Protein AF-A0A3D2VYI8-F1 (afdb_monomer)

Nearest PDB structures (foldseek):
  6g90-assembly1_O  TM=2.369E-01  e=3.158E+00  Saccharomyces cerevisiae

pLDDT: mean 91.65, std 10.04, range [43.12, 98.56]

Foldseek 3Di:
DDQPPQDAQDPVQLVLQLVLLCLLLCCLPPPVPPRVVSNQVSQVVLCVSQVDNVSDSVVSPCCVVPHHSNLVSRQSSSHQAAADDDDLVNQLVLLVCLVPPDGNSNVNSQRNLCNNQPQLPLVCLRPPNLDDDHSSRSSVSSVVRSVLCVVPNNVSSLVVLLVSLVVLVPDPPRDPSSVVSSCVSVVVVVVPD

Mean predicted aligned error: 5.22 Å

Sequence (193 aa):
MTVPKLPKAKKELVAQLTELATTAVNAFWMNPDSLERDAKLAVAEIQRLTGVADYDEFYFHALMGWGSPEEFAARAALGIPAAADLDRSDIAALVEKIATSPGPEADYCQELLERSFPYADVSDAIHWPDRERTSEETADEILLRKALFESGGADAVRLHLVSLANGVMADTNAPLWAQTWAETVVGKNRDGH

Secondary structure (DSSP, 8-state):
-----PPPPPHHHHHHHHHHHHHHHHHHHH-HHHHHHHHHHHHHHHHHHH--TT-SHHHHHHHTTT--HHHHHHHHTT-PPPP----HHHHHHHHHHHHHSTTHHHHHHHHHHHHHSTTS-HHHHHHS-SS---HHHHHHHHHHHHHHHHHHHHHHHHHHHHHHHHHHHH-TT--HHHHHHHHHHHHHHHTT-

Structure (mmCIF, N/CA/C/O backbone):
data_AF-A0A3D2VYI8-F1
#
_entry.id   AF-A0A3D2VYI8-F1
#
loop_
_atom_site.group_PDB
_atom_site.id
_atom_site.type_symbol
_atom_site.label_atom_id
_atom_site.label_alt_id
_atom_site.label_comp_id
_atom_site.label_asym_id
_atom_site.label_entity_id
_atom_site.label_seq_id
_atom_site.pdbx_PDB_ins_code
_atom_site.Cartn_x
_atom_site.Cartn_y
_atom_site.Cartn_z
_atom_site.occupancy
_atom_site.B_iso_or_equiv
_atom_site.auth_seq_id
_atom_site.auth_comp_id
_atom_site.auth_asym_id
_atom_site.auth_atom_id
_atom_site.pdbx_PDB_model_num
ATOM 1 N N . MET A 1 1 ? -11.498 16.464 -14.871 1.00 45.31 1 MET A N 1
ATOM 2 C CA . MET A 1 1 ? -10.734 15.373 -14.240 1.00 45.31 1 MET A CA 1
ATOM 3 C C . MET A 1 1 ? -11.048 15.402 -12.762 1.00 45.31 1 MET A C 1
ATOM 5 O O . MET A 1 1 ? -10.967 16.473 -12.171 1.00 45.31 1 MET A O 1
ATOM 9 N N . THR A 1 2 ? -11.486 14.285 -12.197 1.00 47.69 2 THR A N 1
ATOM 10 C CA . THR A 1 2 ? -11.893 14.196 -10.791 1.00 47.69 2 THR A CA 1
ATOM 11 C C . THR A 1 2 ? -11.121 13.049 -10.182 1.00 47.69 2 THR A C 1
ATOM 13 O O . THR A 1 2 ? -11.541 11.911 -10.322 1.00 47.69 2 THR A O 1
ATOM 16 N N . VAL A 1 3 ? -10.002 13.373 -9.528 1.00 58.66 3 VAL A N 1
ATOM 17 C CA . VAL A 1 3 ? -9.298 12.440 -8.640 1.00 58.66 3 VAL A CA 1
ATOM 18 C C . VAL A 1 3 ? -10.341 11.806 -7.716 1.00 58.66 3 VAL A C 1
ATOM 20 O O . VAL A 1 3 ? -11.192 12.558 -7.206 1.00 58.66 3 VAL A O 1
ATOM 23 N N . PRO A 1 4 ? -10.313 10.478 -7.491 1.00 66.06 4 PRO A N 1
ATOM 24 C CA . PRO A 1 4 ? -11.230 9.829 -6.573 1.00 66.06 4 PRO A CA 1
ATOM 25 C C . PRO A 1 4 ? -11.230 10.602 -5.260 1.00 66.06 4 PRO A C 1
ATOM 27 O O . PRO A 1 4 ? -10.184 10.843 -4.653 1.00 66.06 4 PRO A O 1
ATOM 30 N N . LYS A 1 5 ? -12.403 11.091 -4.855 1.00 78.38 5 LYS A N 1
ATOM 31 C CA . LYS A 1 5 ? -12.504 11.896 -3.642 1.00 78.38 5 LYS A CA 1
ATOM 32 C C . LYS A 1 5 ? -12.184 10.986 -2.463 1.00 78.38 5 LYS A C 1
ATOM 34 O O . LYS A 1 5 ? -13.029 10.179 -2.079 1.00 78.38 5 LYS A O 1
ATOM 39 N N . LEU A 1 6 ? -10.985 11.140 -1.904 1.00 81.50 6 LEU A N 1
ATOM 40 C CA . LEU A 1 6 ? -10.553 10.352 -0.758 1.00 81.50 6 LEU A CA 1
ATOM 41 C C . LEU A 1 6 ? -11.552 10.498 0.396 1.00 81.50 6 LEU A C 1
ATOM 43 O O . LEU A 1 6 ? -12.104 11.594 0.610 1.00 81.50 6 LEU A O 1
ATOM 47 N N . PRO A 1 7 ? -11.809 9.409 1.139 1.00 86.19 7 PRO A N 1
ATOM 48 C CA . PRO A 1 7 ? -12.615 9.500 2.338 1.00 86.19 7 PRO A CA 1
ATOM 49 C C . PRO A 1 7 ? -11.952 10.464 3.320 1.00 86.19 7 PRO A C 1
ATOM 51 O O . PRO A 1 7 ? -10.733 10.578 3.400 1.00 86.19 7 PRO A O 1
ATOM 54 N N . LYS A 1 8 ? -12.778 11.178 4.082 1.00 86.81 8 LYS A N 1
ATOM 55 C CA . LYS A 1 8 ? -12.302 11.973 5.212 1.00 86.81 8 LYS A CA 1
ATOM 56 C C . LYS A 1 8 ? -12.608 11.210 6.484 1.00 86.81 8 LYS A C 1
ATOM 58 O O . LYS A 1 8 ? -13.777 10.923 6.751 1.00 86.81 8 LYS A O 1
ATOM 63 N N . ALA A 1 9 ? -11.573 10.932 7.267 1.00 87.25 9 ALA A N 1
ATOM 64 C CA . ALA A 1 9 ? -11.735 10.359 8.590 1.00 87.25 9 ALA A CA 1
ATOM 65 C C . ALA A 1 9 ? -12.605 11.287 9.456 1.00 87.25 9 ALA A C 1
ATOM 67 O O . ALA A 1 9 ? -12.368 12.498 9.543 1.00 87.25 9 ALA A O 1
ATOM 68 N N . LYS A 1 10 ? -13.640 10.727 10.089 1.00 91.75 10 LYS A N 1
ATOM 69 C CA . LYS A 1 10 ? -14.456 11.467 11.060 1.00 91.75 10 LYS A CA 1
ATOM 70 C C . LYS A 1 10 ? -13.626 11.668 12.322 1.00 91.75 10 LYS A C 1
ATOM 72 O O . LYS A 1 10 ? -13.129 10.692 12.876 1.00 91.75 10 LYS A O 1
ATOM 77 N N . LYS A 1 11 ? -13.489 12.912 12.785 1.00 93.19 11 LYS A N 1
ATOM 78 C CA . LYS A 1 11 ? -12.641 13.252 13.942 1.00 93.19 11 LYS A CA 1
ATOM 79 C C . LYS A 1 11 ? -13.033 12.474 15.194 1.00 93.19 11 LYS A C 1
ATOM 81 O O . LYS A 1 11 ? -12.163 12.039 15.936 1.00 93.19 11 LYS A O 1
ATOM 86 N N . GLU A 1 12 ? -14.331 12.273 15.393 1.00 95.69 12 GLU A N 1
ATOM 87 C CA . GLU A 1 12 ? -14.872 11.525 16.524 1.00 95.69 12 GLU A CA 1
ATOM 88 C C . GLU A 1 12 ? -14.453 10.050 16.470 1.00 95.69 12 GLU A C 1
ATOM 90 O O . GLU A 1 12 ? -14.070 9.487 17.490 1.00 95.69 12 GLU A O 1
ATOM 95 N N . LEU A 1 13 ? -14.461 9.445 15.275 1.00 96.56 13 LEU A N 1
ATOM 96 C CA . LEU A 1 13 ? -14.026 8.061 15.085 1.00 96.56 13 LEU A CA 1
ATOM 97 C C . LEU A 1 13 ? -12.517 7.916 15.300 1.00 96.56 13 LEU A C 1
ATOM 99 O O . LEU A 1 13 ? -12.095 6.964 15.943 1.00 96.56 13 LEU A O 1
ATOM 103 N N . VAL A 1 14 ? -11.714 8.866 14.805 1.00 97.25 14 VAL A N 1
ATOM 104 C CA . VAL A 1 14 ? -10.262 8.873 15.052 1.00 97.25 14 VAL A CA 1
ATOM 105 C C . VAL A 1 14 ? -9.985 8.932 16.550 1.00 97.25 14 VAL A C 1
ATOM 107 O O . VAL A 1 14 ? -9.273 8.081 17.059 1.00 97.25 14 VAL A O 1
ATOM 110 N N . ALA A 1 15 ? -10.602 9.873 17.271 1.00 97.62 15 ALA A N 1
ATOM 111 C CA . ALA A 1 15 ? -10.404 10.003 18.713 1.00 97.62 15 ALA A CA 1
ATOM 112 C C . ALA A 1 15 ? -10.787 8.719 19.471 1.00 97.62 15 ALA A C 1
ATOM 114 O O . ALA A 1 15 ? -10.030 8.261 20.324 1.00 97.62 15 ALA A O 1
ATOM 115 N N . GLN A 1 16 ? -11.923 8.107 19.116 1.00 98.19 16 GLN A N 1
ATOM 116 C CA . GLN A 1 16 ? -12.365 6.848 19.716 1.00 98.19 16 GLN A CA 1
ATOM 117 C C . GLN A 1 16 ? -11.382 5.701 19.439 1.00 98.19 16 GLN A C 1
ATOM 119 O O . GLN A 1 16 ? -11.027 4.957 20.350 1.00 98.19 16 GLN A O 1
ATOM 124 N N . LEU A 1 17 ? -10.921 5.554 18.194 1.00 98.19 17 LEU A N 1
ATOM 125 C CA . LEU A 1 17 ? -9.957 4.518 17.823 1.00 98.19 17 LEU A CA 1
ATOM 126 C C . LEU A 1 17 ? -8.591 4.740 18.483 1.00 98.19 17 LEU A C 1
ATOM 128 O O . LEU A 1 17 ? -7.956 3.764 18.870 1.00 98.19 17 LEU A O 1
ATOM 132 N N . THR A 1 18 ? -8.155 5.991 18.662 1.00 98.31 18 THR A N 1
ATOM 133 C CA . THR A 1 18 ? -6.906 6.322 19.367 1.00 98.31 18 THR A CA 1
ATOM 134 C C . THR A 1 18 ? -6.961 5.875 20.821 1.00 98.31 18 THR A C 1
ATOM 136 O O . THR A 1 18 ? -6.014 5.251 21.298 1.00 98.31 18 THR A O 1
ATOM 139 N N . GLU A 1 19 ? -8.062 6.156 21.524 1.00 97.88 19 GLU A N 1
ATOM 140 C CA . GLU A 1 19 ? -8.239 5.735 22.916 1.00 97.88 19 GLU A CA 1
ATOM 141 C C . GLU A 1 19 ? -8.198 4.207 23.029 1.00 97.88 19 GLU A C 1
ATOM 143 O O . GLU A 1 19 ? -7.401 3.668 23.795 1.00 97.88 19 GLU A O 1
ATOM 148 N N . LEU A 1 20 ? -8.972 3.505 22.194 1.00 97.88 20 LEU A N 1
ATOM 149 C CA . LEU A 1 20 ? -9.013 2.041 22.194 1.00 97.88 20 LEU A CA 1
ATOM 150 C C . LEU A 1 20 ? -7.644 1.422 21.870 1.00 97.88 20 LEU A C 1
ATOM 152 O O . LEU A 1 20 ? -7.210 0.494 22.553 1.00 97.88 20 LEU A O 1
ATOM 156 N N . ALA A 1 21 ? -6.942 1.942 20.860 1.00 96.81 21 ALA A N 1
ATOM 157 C CA . ALA A 1 21 ? -5.620 1.449 20.480 1.00 96.81 21 ALA A CA 1
ATOM 158 C C . ALA A 1 21 ? -4.580 1.716 21.575 1.00 96.81 21 ALA A C 1
ATOM 160 O O . ALA A 1 21 ? -3.755 0.852 21.861 1.00 96.81 21 ALA A O 1
ATOM 161 N N . THR A 1 22 ? -4.660 2.867 22.246 1.00 95.44 22 THR A N 1
ATOM 162 C CA . THR A 1 22 ? -3.809 3.190 23.399 1.00 95.44 22 THR A CA 1
ATOM 163 C C . THR A 1 22 ? -4.057 2.223 24.554 1.00 95.44 22 THR A C 1
ATOM 165 O O . THR A 1 22 ? -3.104 1.725 25.153 1.00 95.44 22 THR A O 1
ATOM 168 N N . THR A 1 23 ? -5.323 1.912 24.854 1.00 94.12 23 THR A N 1
ATOM 169 C CA . THR A 1 23 ? -5.687 0.908 25.863 1.00 94.12 23 THR A CA 1
ATOM 170 C C . THR A 1 23 ? -5.116 -0.463 25.514 1.00 94.12 23 THR A C 1
ATOM 172 O O . THR A 1 23 ? -4.482 -1.079 26.369 1.00 94.12 23 THR A O 1
ATOM 175 N N . ALA A 1 24 ? -5.293 -0.921 24.270 1.00 93.56 24 ALA A N 1
ATOM 176 C CA . ALA A 1 24 ? -4.783 -2.211 23.814 1.00 93.56 24 ALA A CA 1
ATOM 177 C C . ALA A 1 24 ? -3.252 -2.286 23.934 1.00 93.56 24 ALA A C 1
ATOM 179 O O . ALA A 1 24 ? -2.727 -3.171 24.608 1.00 93.56 24 ALA A O 1
ATOM 180 N N . VAL A 1 25 ? -2.535 -1.315 23.363 1.00 92.31 25 VAL A N 1
ATOM 181 C CA . VAL A 1 25 ? -1.067 -1.260 23.395 1.00 92.31 25 VAL A CA 1
ATOM 182 C C . VAL A 1 25 ? -0.531 -1.207 24.825 1.00 92.31 25 VAL A C 1
ATOM 184 O O . VAL A 1 25 ? 0.336 -2.003 25.181 1.00 92.31 25 VAL A O 1
ATOM 187 N N . ASN A 1 26 ? -1.044 -0.309 25.671 1.00 89.88 26 ASN A N 1
ATOM 188 C CA . ASN A 1 26 ? -0.548 -0.171 27.043 1.00 89.88 26 ASN A CA 1
ATOM 189 C C . ASN A 1 26 ? -0.761 -1.449 27.857 1.00 89.88 26 ASN A C 1
ATOM 191 O O . ASN A 1 26 ? 0.111 -1.833 28.635 1.00 89.88 26 ASN A O 1
ATOM 195 N N . ALA A 1 27 ? -1.899 -2.120 27.674 1.00 87.94 27 ALA A N 1
ATOM 196 C CA . ALA A 1 27 ? -2.187 -3.372 28.357 1.00 87.94 27 ALA A CA 1
ATOM 197 C C . ALA A 1 27 ? -1.224 -4.494 27.939 1.00 87.94 27 ALA A C 1
ATOM 199 O O . ALA A 1 27 ? -0.703 -5.203 28.799 1.00 87.94 27 ALA A O 1
ATOM 200 N N . PHE A 1 28 ? -0.938 -4.608 26.641 1.00 84.06 28 PHE A N 1
ATOM 201 C CA . PHE A 1 28 ? -0.024 -5.618 26.110 1.00 84.06 28 PHE A CA 1
ATOM 202 C C . PHE A 1 28 ? 1.444 -5.367 26.484 1.00 84.06 28 PHE A C 1
ATOM 204 O O . PHE A 1 28 ? 2.185 -6.324 26.705 1.00 84.06 28 PHE A O 1
ATOM 211 N N . TRP A 1 29 ? 1.856 -4.103 26.623 1.00 80.38 29 TRP A N 1
ATOM 212 C CA . TRP A 1 29 ? 3.253 -3.743 26.887 1.00 80.38 29 TRP A CA 1
ATOM 213 C C . TRP A 1 29 ? 3.604 -3.516 28.364 1.00 80.38 29 TRP A C 1
ATOM 215 O O . TRP A 1 29 ? 4.750 -3.753 28.745 1.00 80.38 29 TRP A O 1
ATOM 225 N N . MET A 1 30 ? 2.680 -3.034 29.206 1.00 74.19 30 MET A N 1
ATOM 226 C CA . MET A 1 30 ? 3.029 -2.573 30.561 1.00 74.19 30 MET A CA 1
ATOM 227 C C . MET A 1 30 ? 2.713 -3.564 31.687 1.00 74.19 30 MET A C 1
ATOM 229 O O . MET A 1 30 ? 3.436 -3.546 32.683 1.00 74.19 30 MET A O 1
ATOM 233 N N . ASN A 1 31 ? 1.680 -4.411 31.572 1.00 68.62 31 ASN A N 1
ATOM 234 C CA . ASN A 1 31 ? 1.396 -5.487 32.538 1.00 68.62 31 ASN A CA 1
ATOM 235 C C . ASN A 1 31 ? 0.261 -6.416 32.034 1.00 68.62 31 ASN A C 1
ATOM 237 O O . ASN A 1 31 ? -0.912 -6.072 32.231 1.00 68.62 31 ASN A O 1
ATOM 241 N N . PRO A 1 32 ? 0.567 -7.581 31.428 1.00 61.94 32 PRO A N 1
ATOM 242 C CA . PRO A 1 32 ? -0.446 -8.434 30.805 1.00 61.94 32 PRO A CA 1
ATOM 243 C C . PRO A 1 32 ? -1.533 -8.873 31.797 1.00 61.94 32 PRO A C 1
ATOM 245 O O . PRO A 1 32 ? -2.720 -8.724 31.525 1.00 61.94 32 PRO A O 1
ATOM 248 N N . ASP A 1 33 ? -1.144 -9.309 32.998 1.00 68.69 33 ASP A N 1
ATOM 249 C CA . ASP A 1 33 ? -2.044 -10.024 33.913 1.00 68.69 33 ASP A CA 1
ATOM 250 C C . ASP A 1 33 ? -3.153 -9.149 34.525 1.00 68.69 33 ASP A C 1
ATOM 252 O O . ASP A 1 33 ? -4.199 -9.662 34.929 1.00 68.69 33 ASP A O 1
ATOM 256 N N . SER A 1 34 ? -2.962 -7.825 34.611 1.00 63.25 34 SER A N 1
ATOM 257 C CA . SER A 1 34 ? -3.958 -6.916 35.205 1.00 63.25 34 SER A CA 1
ATOM 258 C C . SER A 1 34 ? -4.838 -6.188 34.190 1.00 63.25 34 SER A C 1
ATOM 260 O O . SER A 1 34 ? -5.847 -5.611 34.590 1.00 63.25 34 SER A O 1
ATOM 262 N N . LEU A 1 35 ? -4.465 -6.186 32.906 1.00 74.25 35 LEU A N 1
ATOM 263 C CA . LEU A 1 35 ? -5.125 -5.390 31.861 1.00 74.25 35 LEU A CA 1
ATOM 264 C C . LEU A 1 35 ? -5.562 -6.216 30.638 1.00 74.25 35 LEU A C 1
ATOM 266 O O . LEU A 1 35 ? -6.183 -5.669 29.729 1.00 74.25 35 LEU A O 1
ATOM 270 N N . GLU A 1 36 ? -5.322 -7.534 30.624 1.00 81.25 36 GLU A N 1
ATOM 271 C CA . GLU A 1 36 ? -5.671 -8.432 29.509 1.00 81.25 36 GLU A CA 1
ATOM 272 C C . GLU A 1 36 ? -7.148 -8.331 29.096 1.00 81.25 36 GLU A C 1
ATOM 274 O O . GLU A 1 36 ? -7.487 -8.330 27.912 1.00 81.25 36 GLU A O 1
ATOM 279 N N . ARG A 1 37 ? -8.054 -8.222 30.076 1.00 86.62 37 ARG A N 1
ATOM 280 C CA . ARG A 1 37 ? -9.491 -8.090 29.808 1.00 86.62 37 ARG A CA 1
ATOM 281 C C . ARG A 1 37 ? -9.810 -6.794 29.065 1.00 86.62 37 ARG A C 1
ATOM 283 O O . ARG A 1 37 ? -10.589 -6.831 28.114 1.00 86.62 37 ARG A O 1
ATOM 290 N N . ASP A 1 38 ? -9.233 -5.680 29.499 1.00 87.44 38 ASP A N 1
ATOM 291 C CA . ASP A 1 38 ? -9.482 -4.366 28.904 1.00 87.44 38 ASP A CA 1
ATOM 292 C C . ASP A 1 38 ? -8.887 -4.299 27.495 1.00 87.44 38 ASP A C 1
ATOM 294 O O . ASP A 1 38 ? -9.540 -3.795 26.583 1.00 87.44 38 ASP A O 1
ATOM 298 N N . ALA A 1 39 ? -7.720 -4.918 27.285 1.00 90.06 39 ALA A N 1
ATOM 299 C CA . ALA A 1 39 ? -7.118 -5.081 25.965 1.00 90.06 39 ALA A CA 1
ATOM 300 C C . ALA A 1 39 ? -8.049 -5.839 25.011 1.00 90.06 39 ALA A C 1
ATOM 302 O O . ALA A 1 39 ? -8.367 -5.351 23.929 1.00 90.06 39 ALA A O 1
ATOM 303 N N . LYS A 1 40 ? -8.556 -7.007 25.430 1.00 91.94 40 LYS A N 1
ATOM 304 C CA . LYS A 1 40 ? -9.461 -7.829 24.610 1.00 91.94 40 LYS A CA 1
ATOM 305 C C . LYS A 1 40 ? -10.760 -7.101 24.269 1.00 91.94 40 LYS A C 1
ATOM 307 O O . LYS A 1 40 ? -11.246 -7.225 23.148 1.00 91.94 40 LYS A O 1
ATOM 312 N N . LEU A 1 41 ? -11.318 -6.336 25.209 1.00 94.69 41 LEU A N 1
ATOM 313 C CA . LEU A 1 41 ? -12.510 -5.521 24.959 1.00 94.69 41 LEU A CA 1
ATOM 314 C C . LEU A 1 41 ? -12.221 -4.374 23.985 1.00 94.69 41 LEU A C 1
ATOM 316 O O . LEU A 1 41 ? -13.026 -4.136 23.086 1.00 94.69 41 LEU A O 1
ATOM 320 N N . ALA A 1 42 ? -11.078 -3.701 24.128 1.00 96.50 42 ALA A N 1
ATOM 321 C CA . ALA A 1 42 ? -10.673 -2.632 23.223 1.00 96.50 42 ALA A CA 1
ATOM 322 C C . ALA A 1 42 ? -10.450 -3.150 21.795 1.00 96.50 42 ALA A C 1
ATOM 324 O O . ALA A 1 42 ? -10.979 -2.577 20.844 1.00 96.50 42 ALA A O 1
ATOM 325 N N . VAL A 1 43 ? -9.748 -4.278 21.650 1.00 96.56 43 VAL A N 1
ATOM 326 C CA . VAL A 1 43 ? -9.524 -4.960 20.367 1.00 96.56 43 VAL A CA 1
ATOM 327 C C . VAL A 1 43 ? -10.852 -5.365 19.724 1.00 96.56 43 VAL A C 1
ATOM 329 O O . VAL A 1 43 ? -11.099 -5.028 18.569 1.00 96.56 43 VAL A O 1
ATOM 332 N N . ALA A 1 44 ? -11.757 -6.006 20.471 1.00 97.00 44 ALA A N 1
ATOM 333 C CA . ALA A 1 44 ? -13.067 -6.393 19.946 1.00 97.00 44 ALA A CA 1
ATOM 334 C C . ALA A 1 44 ? -13.892 -5.181 19.471 1.00 97.00 44 ALA A C 1
ATOM 336 O O . ALA A 1 44 ? -14.565 -5.246 18.440 1.00 97.00 44 ALA A O 1
ATOM 337 N N . GLU A 1 45 ? -13.829 -4.060 20.192 1.00 98.12 45 GLU A N 1
ATOM 338 C CA . GLU A 1 45 ? -14.520 -2.832 19.797 1.00 98.12 45 GLU A CA 1
ATOM 339 C C . GLU A 1 45 ? -13.888 -2.187 18.555 1.00 98.12 45 GLU A C 1
ATOM 341 O O . GLU A 1 45 ? -14.612 -1.748 17.660 1.00 98.12 45 GLU A O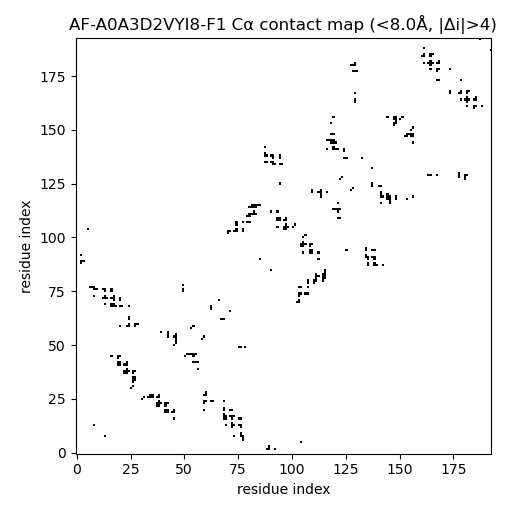 1
ATOM 346 N N . ILE A 1 46 ? -12.557 -2.193 18.436 1.00 98.00 46 ILE A N 1
ATOM 347 C CA . ILE A 1 46 ? -11.848 -1.759 17.224 1.00 98.00 46 ILE A CA 1
ATOM 348 C C . ILE A 1 46 ? -12.289 -2.591 16.016 1.00 98.00 46 ILE A C 1
ATOM 350 O O . ILE A 1 46 ? -12.664 -2.025 14.986 1.00 98.00 46 ILE A O 1
ATOM 354 N N . GLN A 1 47 ? -12.296 -3.920 16.135 1.00 97.44 47 GLN A N 1
ATOM 355 C CA . GLN A 1 47 ? -12.730 -4.822 15.065 1.00 97.44 47 GLN A CA 1
ATOM 356 C C . GLN A 1 47 ? -14.185 -4.546 14.668 1.00 97.44 47 GLN A C 1
ATOM 358 O O . GLN A 1 47 ? -14.515 -4.497 13.485 1.00 97.44 47 GLN A O 1
ATOM 363 N N . ARG A 1 48 ? -15.060 -4.282 15.646 1.00 97.44 48 ARG A N 1
ATOM 364 C CA . ARG A 1 48 ? -16.464 -3.926 15.400 1.00 97.44 48 ARG A CA 1
ATOM 365 C C . ARG A 1 48 ? -16.614 -2.582 14.677 1.00 97.44 48 ARG A C 1
ATOM 367 O O . ARG A 1 48 ? -17.473 -2.460 13.805 1.00 97.44 48 ARG A O 1
ATOM 374 N N . LEU A 1 49 ? -15.833 -1.569 15.055 1.00 96.94 49 LEU A N 1
ATOM 375 C CA . LEU A 1 49 ? -15.891 -0.222 14.471 1.00 96.94 49 LEU A CA 1
ATOM 376 C C . LEU A 1 49 ? -15.318 -0.168 13.052 1.00 96.94 49 LEU A C 1
ATOM 378 O O . LEU A 1 49 ? -15.828 0.572 12.213 1.00 96.94 49 LEU A O 1
ATOM 382 N N . THR A 1 50 ? -14.260 -0.934 12.800 1.00 95.00 50 THR A N 1
ATOM 383 C CA . THR A 1 50 ? -13.513 -0.919 11.534 1.00 95.00 50 THR A CA 1
ATOM 384 C C . THR A 1 50 ? -13.980 -1.999 10.558 1.00 95.00 50 THR A C 1
ATOM 386 O O . THR A 1 50 ? -13.807 -1.852 9.351 1.00 95.00 50 THR A O 1
ATOM 389 N N . GLY A 1 51 ? -14.590 -3.072 11.066 1.00 94.56 51 GLY A N 1
ATOM 390 C CA . GLY A 1 51 ? -14.947 -4.259 10.292 1.00 94.56 51 GLY A CA 1
ATOM 391 C C . GLY A 1 51 ? -13.757 -5.161 9.951 1.00 94.56 51 GLY A C 1
ATOM 392 O O . GLY A 1 51 ? -13.909 -6.048 9.114 1.00 94.56 51 GLY A O 1
ATOM 393 N N . VAL A 1 52 ? -12.585 -4.943 10.560 1.00 93.75 52 VAL A N 1
ATOM 394 C CA . VAL A 1 52 ? -11.335 -5.649 10.236 1.00 93.75 52 VAL A CA 1
ATOM 395 C C . VAL A 1 52 ? -10.987 -6.625 11.350 1.00 93.75 52 VAL A C 1
ATOM 397 O O . VAL A 1 52 ? -10.613 -6.206 12.440 1.00 93.75 52 VAL A O 1
ATOM 400 N N . ALA A 1 53 ? -11.103 -7.927 11.082 1.00 93.56 53 ALA A N 1
ATOM 401 C CA . ALA A 1 53 ? -10.798 -8.969 12.067 1.00 93.56 53 ALA A CA 1
ATOM 402 C C . ALA A 1 53 ? -9.294 -9.079 12.381 1.00 93.56 53 ALA A C 1
ATOM 404 O O . ALA A 1 53 ? -8.935 -9.451 13.494 1.00 93.56 53 ALA A O 1
ATOM 405 N N . ASP A 1 54 ? -8.437 -8.702 11.430 1.00 93.75 54 ASP A N 1
ATOM 406 C CA . ASP A 1 54 ? -6.975 -8.808 11.543 1.00 93.75 54 ASP A CA 1
ATOM 407 C C . ASP A 1 54 ? -6.356 -7.755 12.477 1.00 93.75 54 ASP A C 1
ATOM 409 O O . ASP A 1 54 ? -5.175 -7.827 12.805 1.00 93.75 54 ASP A O 1
ATOM 413 N N . TYR A 1 55 ? -7.141 -6.779 12.948 1.00 95.12 55 TYR A N 1
ATOM 414 C CA . TYR A 1 55 ? -6.753 -5.942 14.084 1.00 95.12 55 TYR A CA 1
ATOM 415 C C . TYR A 1 55 ? -6.897 -6.757 15.369 1.00 95.12 55 TYR A C 1
ATOM 417 O O . TYR A 1 55 ? -7.841 -6.565 16.131 1.00 95.12 55 TYR A O 1
ATOM 425 N N . ASP A 1 56 ? -6.006 -7.727 15.558 1.00 94.12 56 ASP A N 1
ATOM 426 C CA . ASP A 1 56 ? -5.984 -8.677 16.666 1.00 94.12 56 ASP A CA 1
ATOM 427 C C . ASP A 1 56 ? -4.898 -8.343 17.707 1.00 94.12 56 ASP A C 1
ATOM 429 O O . ASP A 1 56 ? -4.241 -7.304 17.659 1.00 94.12 56 ASP A O 1
ATOM 433 N N . GLU A 1 57 ? -4.718 -9.216 18.698 1.00 92.00 57 GLU A N 1
ATOM 434 C CA . GLU A 1 57 ? -3.690 -9.033 19.727 1.00 92.00 57 GLU A CA 1
ATOM 435 C C . GLU A 1 57 ? -2.274 -8.941 19.131 1.00 92.00 57 GLU A C 1
ATOM 437 O O . GLU A 1 57 ? -1.497 -8.076 19.537 1.00 92.00 57 GLU A O 1
ATOM 442 N N . PHE A 1 58 ? -1.937 -9.785 18.151 1.00 91.31 58 PHE A N 1
ATOM 443 C CA . PHE A 1 58 ? -0.609 -9.783 17.538 1.00 91.31 58 PHE A CA 1
ATOM 444 C C . PHE A 1 58 ? -0.334 -8.459 16.818 1.00 91.31 58 PHE A C 1
ATOM 446 O O . PHE A 1 58 ? 0.750 -7.890 16.964 1.00 91.31 58 PHE A O 1
ATOM 453 N N . TYR A 1 59 ? -1.335 -7.930 16.113 1.00 93.88 59 TYR A N 1
ATOM 454 C CA . TYR A 1 59 ? -1.264 -6.619 15.481 1.00 93.88 59 TYR A CA 1
ATOM 455 C C . TYR A 1 59 ? -0.898 -5.517 16.486 1.00 93.88 59 TYR A C 1
ATOM 457 O O . TYR A 1 59 ? 0.035 -4.749 16.247 1.00 93.88 59 TYR A O 1
ATOM 465 N N . PHE A 1 60 ? -1.580 -5.450 17.635 1.00 93.06 60 PHE A N 1
ATOM 466 C CA . PHE A 1 60 ? -1.328 -4.404 18.637 1.00 93.06 60 PHE A CA 1
ATOM 467 C C . PHE A 1 60 ? -0.054 -4.624 19.462 1.00 93.06 60 PHE A C 1
ATOM 469 O O . PHE A 1 60 ? 0.548 -3.643 19.901 1.00 93.06 60 PHE A O 1
ATOM 476 N N . HIS A 1 61 ? 0.418 -5.866 19.616 1.00 88.88 61 HIS A N 1
ATOM 477 C CA . HIS A 1 61 ? 1.782 -6.125 20.103 1.00 88.88 61 HIS A CA 1
ATOM 478 C C . HIS A 1 61 ? 2.822 -5.530 19.155 1.00 88.88 61 HIS A C 1
ATOM 480 O O . HIS A 1 61 ? 3.762 -4.873 19.601 1.00 88.88 61 HIS A O 1
ATOM 486 N N . ALA A 1 62 ? 2.635 -5.728 17.848 1.00 90.69 62 ALA A N 1
ATOM 487 C CA . ALA A 1 62 ? 3.570 -5.269 16.832 1.00 90.69 62 ALA A CA 1
ATOM 488 C C . ALA A 1 62 ? 3.496 -3.757 16.570 1.00 90.69 62 ALA A C 1
ATOM 490 O O . ALA A 1 62 ? 4.507 -3.192 16.162 1.00 90.69 62 ALA A O 1
ATOM 491 N N . LEU A 1 63 ? 2.345 -3.111 16.806 1.00 91.81 63 LEU A N 1
ATOM 492 C CA . LEU A 1 63 ? 2.076 -1.716 16.426 1.00 91.81 63 LEU A CA 1
ATOM 493 C C . LEU A 1 63 ? 3.197 -0.753 16.839 1.00 91.81 63 LEU A C 1
ATOM 495 O O . LEU A 1 63 ? 3.686 0.002 16.007 1.00 91.81 63 LEU A O 1
ATOM 499 N N . MET A 1 64 ? 3.684 -0.845 18.079 1.00 85.81 64 MET A N 1
ATOM 500 C CA . MET A 1 64 ? 4.746 0.037 18.595 1.00 85.81 64 MET A CA 1
ATOM 501 C C . MET A 1 64 ? 6.102 -0.116 17.888 1.00 85.81 64 MET A C 1
ATOM 503 O O . MET A 1 64 ? 6.986 0.719 18.069 1.00 85.81 64 MET A O 1
ATOM 507 N N . GLY A 1 65 ? 6.289 -1.181 17.106 1.00 87.31 65 GLY A N 1
ATOM 508 C CA . GLY A 1 65 ? 7.478 -1.392 16.286 1.00 87.31 65 GLY A CA 1
ATOM 509 C C . GLY A 1 65 ? 7.453 -0.652 14.947 1.00 87.31 65 GLY A C 1
ATOM 510 O O . GLY A 1 65 ? 8.504 -0.536 14.321 1.00 87.31 65 GLY A O 1
ATOM 511 N N . TRP A 1 66 ? 6.291 -0.170 14.496 1.00 85.81 66 TRP A N 1
ATOM 512 C CA . TRP A 1 66 ? 6.136 0.416 13.158 1.00 85.81 66 TRP A CA 1
ATOM 513 C C . TRP A 1 66 ? 5.160 1.602 13.073 1.00 85.81 66 TRP A C 1
ATOM 515 O O . TRP A 1 66 ? 5.039 2.188 12.001 1.00 85.81 66 TRP A O 1
ATOM 525 N N . GLY A 1 67 ? 4.512 2.003 14.171 1.00 91.31 67 GLY A N 1
ATOM 526 C CA . GLY A 1 67 ? 3.667 3.197 14.220 1.00 91.31 67 GLY A CA 1
ATOM 527 C C . GLY A 1 67 ? 3.136 3.520 15.619 1.00 91.31 67 GLY A C 1
ATOM 528 O O . GLY A 1 67 ? 3.538 2.917 16.618 1.00 91.31 67 GLY A O 1
ATOM 529 N N . SER A 1 68 ? 2.218 4.484 15.694 1.00 94.31 68 SER A N 1
ATOM 530 C CA . SER A 1 68 ? 1.538 4.884 16.933 1.00 94.31 68 SER A CA 1
ATOM 531 C C . SER A 1 68 ? 0.031 4.559 16.939 1.00 94.31 68 SER A C 1
ATOM 533 O O . SER A 1 68 ? -0.579 4.365 15.881 1.00 94.31 68 SER A O 1
ATOM 535 N N . PRO A 1 69 ? -0.622 4.541 18.121 1.00 96.31 69 PRO A N 1
ATOM 536 C CA . PRO A 1 69 ? -2.082 4.473 18.229 1.00 96.31 69 PRO A CA 1
ATOM 537 C C . PRO A 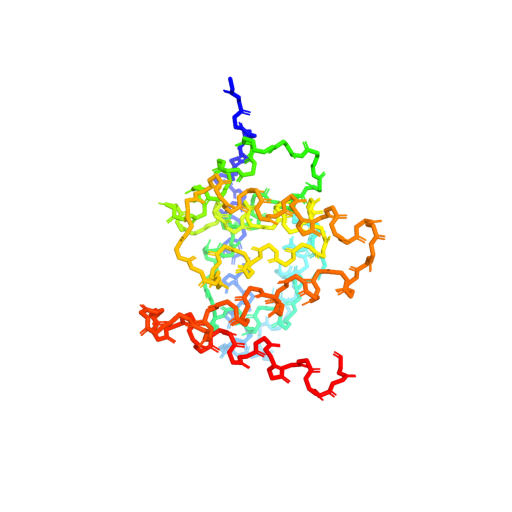1 69 ? -2.827 5.561 17.437 1.00 96.31 69 PRO A C 1
ATOM 539 O O . PRO A 1 69 ? -3.900 5.306 16.891 1.00 96.31 69 PRO A O 1
ATOM 542 N N . GLU A 1 70 ? -2.278 6.774 17.354 1.00 96.06 70 GLU A N 1
ATOM 543 C CA . GLU A 1 70 ? -2.835 7.890 16.585 1.00 96.06 70 GLU A CA 1
ATOM 544 C C . GLU A 1 70 ? -2.744 7.649 15.076 1.00 96.06 70 GLU A C 1
ATOM 546 O O . GLU A 1 70 ? -3.728 7.861 14.364 1.00 96.06 70 GLU A O 1
ATOM 551 N N . GLU A 1 71 ? -1.589 7.186 14.592 1.00 94.44 71 GLU A N 1
ATOM 552 C CA . GLU A 1 71 ? -1.379 6.845 13.180 1.00 94.44 71 GLU A CA 1
ATOM 553 C C . GLU A 1 71 ? -2.312 5.709 12.755 1.00 94.44 71 GLU A C 1
ATOM 555 O O . GLU A 1 71 ? -3.035 5.836 11.761 1.00 94.44 71 GLU A O 1
ATOM 560 N N . PHE A 1 72 ? -2.390 4.654 13.575 1.00 95.62 72 PHE A N 1
ATOM 561 C CA . PHE A 1 72 ? -3.353 3.572 13.404 1.00 95.62 72 PHE A CA 1
ATOM 562 C C . PHE A 1 72 ? -4.786 4.101 13.314 1.00 95.62 72 PHE A C 1
ATOM 564 O O . PHE A 1 72 ? -5.503 3.795 12.363 1.00 95.62 72 PHE A O 1
ATOM 571 N N . ALA A 1 73 ? -5.217 4.899 14.290 1.00 97.12 73 ALA A N 1
ATOM 572 C CA . ALA A 1 73 ? -6.588 5.381 14.368 1.00 97.12 73 ALA A CA 1
ATOM 573 C C . ALA A 1 73 ? -6.962 6.257 13.170 1.00 97.12 73 ALA A C 1
ATOM 575 O O . ALA A 1 73 ? -8.050 6.113 12.605 1.00 97.12 73 ALA A O 1
ATOM 576 N N . ALA A 1 74 ? -6.054 7.143 12.756 1.00 95.75 74 ALA A N 1
ATOM 577 C CA . ALA A 1 74 ? -6.244 7.983 11.586 1.00 95.75 74 ALA A CA 1
ATOM 578 C C . ALA A 1 74 ? -6.384 7.139 10.313 1.00 95.75 74 ALA A C 1
ATOM 580 O O . ALA A 1 74 ? -7.264 7.419 9.496 1.00 95.75 74 ALA A O 1
ATOM 581 N N . ARG A 1 75 ? -5.584 6.073 10.173 1.00 94.75 75 ARG A N 1
ATOM 582 C CA . ARG A 1 75 ? -5.654 5.159 9.030 1.00 94.75 75 ARG A CA 1
ATOM 583 C C . ARG A 1 75 ? -6.899 4.280 9.036 1.00 94.75 75 ARG A C 1
ATOM 585 O O . ARG A 1 75 ? -7.578 4.172 8.013 1.00 94.75 75 ARG A O 1
ATOM 592 N N . ALA A 1 76 ? -7.221 3.671 10.170 1.00 95.81 76 ALA A N 1
ATOM 593 C CA . ALA A 1 76 ? -8.375 2.797 10.328 1.00 95.81 76 ALA A CA 1
ATOM 594 C C . ALA A 1 76 ? -9.699 3.560 10.137 1.00 95.81 76 ALA A C 1
ATOM 596 O O . ALA A 1 76 ? -10.647 3.030 9.558 1.00 95.81 76 ALA A O 1
ATOM 597 N N . ALA A 1 77 ? -9.756 4.838 10.529 1.00 96.19 77 ALA A N 1
ATOM 598 C CA . ALA A 1 77 ? -10.930 5.689 10.335 1.00 96.19 77 ALA A CA 1
ATOM 599 C C . ALA A 1 77 ? -1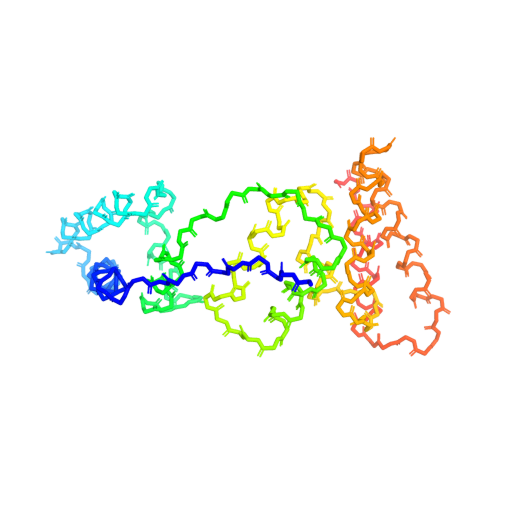1.236 6.028 8.862 1.00 96.19 77 ALA A C 1
ATOM 601 O O . ALA A 1 77 ? -12.343 6.488 8.568 1.00 96.19 77 ALA A O 1
ATOM 602 N N . LEU A 1 78 ? -10.287 5.821 7.940 1.00 94.31 78 LEU A N 1
ATOM 603 C CA . LEU A 1 78 ? -10.528 5.926 6.494 1.00 94.31 78 LEU A CA 1
ATOM 604 C C . LEU A 1 78 ? -11.244 4.686 5.932 1.00 94.31 78 LEU A C 1
ATOM 606 O O . LEU A 1 78 ? -11.810 4.751 4.840 1.00 94.31 78 LEU A O 1
ATOM 610 N N . GLY A 1 79 ? -11.259 3.585 6.689 1.00 93.31 79 GLY A N 1
ATOM 611 C CA . GLY A 1 79 ? -11.792 2.293 6.275 1.00 93.31 79 GLY A CA 1
ATOM 612 C C . GLY A 1 79 ? -10.864 1.534 5.324 1.00 93.31 79 GLY A C 1
ATOM 613 O O . GLY A 1 79 ? -9.775 1.992 4.965 1.00 93.31 79 GLY A O 1
ATOM 614 N N . ILE A 1 80 ? -11.322 0.353 4.913 1.00 91.19 80 ILE A N 1
ATOM 615 C CA . ILE A 1 80 ? -10.670 -0.447 3.876 1.00 91.19 80 ILE A CA 1
ATOM 616 C C . ILE A 1 80 ? -11.170 0.031 2.502 1.00 91.19 80 ILE A C 1
ATOM 618 O O . ILE A 1 80 ? -12.385 0.014 2.272 1.00 91.19 80 ILE A O 1
ATOM 622 N N . PRO A 1 81 ? -10.286 0.450 1.576 1.00 93.00 81 PRO A N 1
ATOM 623 C CA . PRO A 1 81 ? -10.694 0.749 0.211 1.00 93.00 81 PRO A CA 1
ATOM 624 C C . PRO A 1 81 ? -11.218 -0.510 -0.490 1.00 93.00 81 PRO A C 1
ATOM 626 O O . PRO A 1 81 ? -10.611 -1.577 -0.431 1.00 93.00 81 PRO A O 1
ATOM 629 N N . ALA A 1 82 ? -12.343 -0.391 -1.193 1.00 92.00 82 ALA A N 1
ATOM 630 C CA . ALA A 1 82 ? -12.751 -1.413 -2.152 1.00 92.00 82 ALA A CA 1
ATOM 631 C C . ALA A 1 82 ? -11.903 -1.283 -3.425 1.00 92.00 82 ALA A C 1
ATOM 633 O O . ALA A 1 82 ? -11.530 -0.171 -3.797 1.00 92.00 82 ALA A O 1
ATOM 634 N N . ALA A 1 83 ? -11.639 -2.403 -4.104 1.00 93.50 83 ALA A N 1
ATOM 635 C CA . ALA A 1 83 ? -11.046 -2.368 -5.438 1.00 93.50 83 ALA A CA 1
ATOM 636 C C . ALA A 1 83 ? -11.902 -1.493 -6.368 1.00 93.50 83 ALA A C 1
ATOM 638 O O . ALA A 1 83 ? -13.136 -1.566 -6.333 1.00 93.50 83 ALA A O 1
ATOM 639 N N . ALA A 1 84 ? -11.250 -0.670 -7.183 1.00 92.69 84 ALA A N 1
ATOM 640 C CA . ALA A 1 84 ? -11.898 0.257 -8.095 1.00 92.69 84 ALA A CA 1
ATOM 641 C C . ALA A 1 84 ? -11.374 0.068 -9.522 1.00 92.69 84 ALA A C 1
ATOM 643 O O . ALA A 1 84 ? -10.228 -0.323 -9.730 1.00 92.69 84 ALA A O 1
ATOM 644 N N . ASP A 1 85 ? -12.219 0.367 -10.506 1.00 93.75 85 ASP A N 1
ATOM 645 C CA . ASP A 1 85 ? -11.782 0.499 -11.894 1.00 93.75 85 ASP A CA 1
ATOM 646 C C . ASP A 1 85 ? -11.147 1.884 -12.056 1.00 93.75 85 ASP A C 1
ATOM 648 O O . ASP A 1 85 ? -11.850 2.894 -12.116 1.00 93.75 85 ASP A O 1
ATOM 652 N N . LEU A 1 86 ? -9.817 1.926 -11.982 1.00 95.44 86 LEU A N 1
ATOM 653 C CA . LEU A 1 86 ? -9.029 3.153 -12.006 1.00 95.44 86 LEU A CA 1
ATOM 654 C C . LEU A 1 86 ? -8.423 3.336 -13.391 1.00 95.44 86 LEU A C 1
ATOM 656 O O . LEU A 1 86 ? -7.738 2.446 -13.903 1.00 95.44 86 LEU A O 1
ATOM 660 N N . ASP A 1 87 ? -8.633 4.510 -13.980 1.00 95.75 87 ASP A N 1
ATOM 661 C CA . ASP A 1 87 ? -7.952 4.854 -15.219 1.00 95.75 87 ASP A CA 1
ATOM 662 C C . ASP A 1 87 ? -6.506 5.311 -14.957 1.00 95.75 87 ASP A C 1
ATOM 664 O O . ASP A 1 87 ? -6.078 5.551 -13.826 1.00 95.75 87 ASP A O 1
ATOM 668 N N . ARG A 1 88 ? -5.724 5.457 -16.030 1.00 97.00 88 ARG A N 1
ATOM 669 C CA . ARG A 1 88 ? -4.327 5.912 -15.958 1.00 97.00 88 ARG A CA 1
ATOM 670 C C . ARG A 1 88 ? -4.160 7.218 -15.168 1.00 97.00 88 ARG A C 1
ATOM 672 O O . ARG A 1 88 ? -3.159 7.392 -14.477 1.00 97.00 88 ARG A O 1
ATOM 679 N N . SER A 1 89 ? -5.095 8.155 -15.314 1.00 96.69 89 SER A N 1
ATOM 680 C CA . SER A 1 89 ? -5.021 9.460 -14.659 1.00 96.69 89 SER A CA 1
ATOM 681 C C . SER A 1 89 ? -5.328 9.375 -13.165 1.00 96.69 89 SER A C 1
ATOM 683 O O . SER A 1 89 ? -4.663 10.050 -12.378 1.00 96.69 89 SER A O 1
ATOM 685 N N . ASP A 1 90 ? -6.255 8.501 -12.770 1.00 96.62 90 ASP A N 1
ATOM 686 C CA . ASP A 1 90 ? -6.537 8.207 -11.367 1.00 96.62 90 ASP A CA 1
ATOM 687 C C . ASP A 1 90 ? -5.324 7.562 -10.691 1.00 96.62 90 ASP A C 1
ATOM 689 O O . ASP A 1 90 ? -4.927 7.986 -9.605 1.00 96.62 90 ASP A O 1
ATOM 693 N N . ILE A 1 91 ? -4.685 6.591 -11.357 1.00 97.75 91 ILE A N 1
ATOM 694 C CA . ILE A 1 91 ? -3.475 5.930 -10.847 1.00 97.75 91 ILE A CA 1
ATOM 695 C C . ILE A 1 91 ? -2.359 6.954 -10.636 1.00 97.75 91 ILE A C 1
ATOM 697 O O . ILE A 1 91 ? -1.793 7.016 -9.548 1.00 97.75 91 ILE A O 1
ATOM 701 N N . ALA A 1 92 ? -2.073 7.796 -11.635 1.00 97.75 92 ALA A N 1
ATOM 702 C CA . ALA A 1 92 ? -1.025 8.808 -11.523 1.00 97.75 92 ALA A CA 1
ATOM 703 C C . ALA A 1 92 ? -1.300 9.789 -10.370 1.00 97.75 92 ALA A C 1
ATOM 705 O O . ALA A 1 92 ? -0.397 10.119 -9.607 1.00 97.75 92 ALA A O 1
ATOM 706 N N . ALA A 1 93 ? -2.554 10.210 -10.183 1.00 96.38 93 ALA A N 1
ATOM 707 C CA . ALA A 1 93 ? -2.925 11.086 -9.074 1.00 96.38 93 ALA A CA 1
ATOM 708 C C . ALA A 1 93 ? -2.746 10.418 -7.698 1.00 96.38 93 ALA A C 1
ATOM 710 O O . ALA A 1 93 ? -2.338 11.082 -6.744 1.00 96.38 93 ALA A O 1
ATOM 711 N N . LEU A 1 94 ? -3.038 9.118 -7.584 1.00 96.75 94 LEU A N 1
ATOM 712 C CA . LEU A 1 94 ? -2.810 8.352 -6.356 1.00 96.75 94 LEU A CA 1
ATOM 713 C C . LEU A 1 94 ? -1.312 8.168 -6.079 1.00 96.75 94 LEU A C 1
ATOM 715 O O . LEU A 1 94 ? -0.892 8.354 -4.940 1.00 96.75 94 LEU A O 1
ATOM 719 N N . VAL A 1 95 ? -0.501 7.879 -7.101 1.00 97.12 95 VAL A N 1
ATOM 720 C CA . VAL A 1 95 ? 0.966 7.785 -6.974 1.00 97.12 95 VAL A CA 1
ATOM 721 C C . VAL A 1 95 ? 1.561 9.120 -6.518 1.00 97.12 95 VAL A C 1
ATOM 723 O O . VAL A 1 95 ? 2.324 9.157 -5.555 1.00 97.12 95 VAL A O 1
ATOM 726 N N . GLU A 1 96 ? 1.142 10.229 -7.128 1.00 96.06 96 GLU A N 1
ATOM 727 C CA . GLU A 1 96 ? 1.572 11.575 -6.731 1.00 96.06 96 GLU A CA 1
ATOM 728 C C . GLU A 1 96 ? 1.209 11.874 -5.270 1.00 96.06 96 GLU A C 1
ATOM 730 O O . GLU A 1 96 ? 1.996 12.437 -4.504 1.00 96.06 96 GLU A O 1
ATOM 735 N N . LYS A 1 97 ? 0.006 11.469 -4.850 1.00 94.62 97 LYS A N 1
ATOM 736 C CA . LYS A 1 97 ? -0.462 11.641 -3.474 1.00 94.62 97 LYS A CA 1
ATOM 737 C C . LYS A 1 97 ? 0.391 10.848 -2.482 1.00 94.62 97 LYS A C 1
ATOM 739 O O . LYS A 1 97 ? 0.732 11.394 -1.435 1.00 94.62 97 LYS A O 1
ATOM 744 N N . ILE A 1 98 ? 0.758 9.610 -2.820 1.00 95.75 98 ILE A N 1
ATOM 745 C CA . ILE A 1 98 ? 1.649 8.765 -2.009 1.00 95.75 98 ILE A CA 1
ATOM 746 C C . ILE A 1 98 ? 3.019 9.435 -1.853 1.00 95.75 98 ILE A C 1
ATOM 748 O O . ILE A 1 98 ? 3.525 9.536 -0.738 1.00 95.75 98 ILE A O 1
ATOM 752 N N . ALA A 1 99 ? 3.581 9.962 -2.943 1.00 93.31 99 ALA A N 1
ATOM 753 C CA . ALA A 1 99 ? 4.897 10.597 -2.932 1.00 93.31 99 ALA A CA 1
ATOM 754 C C . ALA A 1 99 ? 4.939 11.920 -2.141 1.00 93.31 99 ALA A C 1
ATOM 756 O O . ALA A 1 99 ? 5.959 12.259 -1.543 1.00 93.31 99 ALA A O 1
ATOM 757 N N . THR A 1 100 ? 3.843 12.685 -2.132 1.00 92.25 100 THR A N 1
ATOM 758 C CA . THR A 1 100 ? 3.830 14.063 -1.604 1.00 92.25 100 THR A CA 1
ATOM 759 C C . THR A 1 100 ? 3.155 14.226 -0.243 1.00 92.25 100 THR A C 1
ATOM 761 O O . THR A 1 100 ? 3.336 15.258 0.404 1.00 92.25 100 THR A O 1
ATOM 764 N N . SER A 1 101 ? 2.347 13.259 0.197 1.00 89.00 101 SER A N 1
ATOM 765 C CA . SER A 1 101 ? 1.528 13.365 1.413 1.00 89.00 101 SER A CA 1
ATOM 766 C C . SER A 1 101 ? 1.673 12.121 2.299 1.00 89.00 101 SER A C 1
ATOM 768 O O . SER A 1 101 ? 0.712 11.356 2.406 1.00 89.00 101 SER A O 1
ATOM 770 N N . PRO A 1 102 ? 2.837 11.904 2.945 1.00 86.38 102 PRO A N 1
ATOM 771 C CA . PRO A 1 102 ? 3.046 10.738 3.798 1.00 86.38 102 PRO A CA 1
ATOM 772 C C . PRO A 1 102 ? 2.035 10.692 4.951 1.00 86.38 102 PRO A C 1
ATOM 774 O O . PRO A 1 102 ? 1.579 11.727 5.447 1.00 86.38 102 PRO A O 1
ATOM 777 N N . GLY A 1 103 ? 1.708 9.476 5.384 1.00 88.94 103 GLY A N 1
ATOM 778 C CA . GLY A 1 103 ? 0.772 9.206 6.469 1.00 88.94 103 GLY A CA 1
ATOM 779 C C . GLY A 1 103 ? -0.518 8.522 5.996 1.00 88.94 103 GLY A C 1
ATOM 780 O O . GLY A 1 103 ? -0.567 7.974 4.895 1.00 88.94 103 GLY A O 1
ATOM 781 N N . PRO A 1 104 ? -1.598 8.590 6.794 1.00 90.69 104 PRO A N 1
ATOM 782 C CA . PRO A 1 104 ? -2.787 7.752 6.616 1.00 90.69 104 PRO A CA 1
ATOM 783 C C . PRO A 1 104 ? -3.447 7.817 5.233 1.00 90.69 104 PRO A C 1
ATOM 785 O O . PRO A 1 104 ? -3.999 6.826 4.759 1.00 90.69 104 PRO A O 1
ATOM 788 N N . GLU A 1 105 ? -3.419 8.984 4.580 1.00 91.25 105 GLU A N 1
ATOM 789 C CA . GLU A 1 105 ? -3.975 9.143 3.232 1.00 91.25 105 GLU A CA 1
ATOM 790 C C . GLU A 1 105 ? -3.118 8.446 2.166 1.00 91.25 105 GLU A C 1
ATOM 792 O O . GLU A 1 105 ? -3.686 7.841 1.258 1.00 91.25 105 GLU A O 1
ATOM 797 N N . ALA A 1 106 ? -1.784 8.494 2.273 1.00 93.69 106 ALA A N 1
ATOM 798 C CA . ALA A 1 106 ? -0.890 7.760 1.377 1.00 93.69 106 ALA A CA 1
ATOM 799 C C . ALA A 1 106 ? -1.083 6.247 1.532 1.00 93.69 106 ALA A C 1
ATOM 801 O O . ALA A 1 106 ? -1.288 5.568 0.530 1.00 93.69 106 ALA A O 1
ATOM 802 N N . ASP A 1 107 ? -1.151 5.739 2.764 1.00 93.19 107 ASP A N 1
ATOM 803 C CA . ASP A 1 107 ? -1.394 4.313 3.031 1.00 93.19 107 ASP A CA 1
ATOM 804 C C . ASP A 1 107 ? -2.760 3.852 2.495 1.00 93.19 107 ASP A C 1
ATOM 806 O O . ASP A 1 107 ? -2.931 2.711 2.063 1.00 93.19 107 ASP A O 1
ATOM 810 N N . TYR A 1 108 ? -3.768 4.730 2.523 1.00 94.38 108 TYR A N 1
ATOM 811 C CA . TYR A 1 108 ? -5.068 4.457 1.907 1.00 94.38 108 TYR A CA 1
ATOM 812 C C . TYR A 1 108 ? -4.975 4.399 0.380 1.00 94.38 108 TYR A C 1
ATOM 814 O O . TYR A 1 108 ? -5.550 3.503 -0.237 1.00 94.38 108 TYR A O 1
ATOM 822 N N . CYS A 1 109 ? -4.250 5.336 -0.236 1.00 95.81 109 CYS A N 1
ATOM 823 C CA . CYS A 1 109 ? -4.034 5.349 -1.683 1.00 95.81 109 CYS A CA 1
ATOM 824 C C . CYS A 1 109 ? -3.257 4.111 -2.140 1.00 95.81 109 CYS A C 1
ATOM 826 O O . CYS A 1 109 ? -3.619 3.507 -3.148 1.00 95.81 109 CYS A O 1
ATOM 828 N N . GLN A 1 110 ? -2.234 3.710 -1.384 1.00 96.38 110 GLN A N 1
ATOM 829 C CA . GLN A 1 110 ? -1.458 2.512 -1.672 1.00 96.38 110 GLN A CA 1
ATOM 830 C C . GLN A 1 110 ? -2.323 1.251 -1.577 1.00 96.38 110 GLN A C 1
ATOM 832 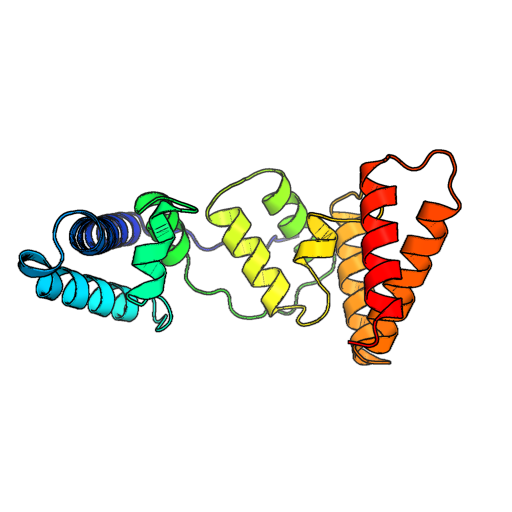O O . GLN A 1 110 ? -2.362 0.488 -2.540 1.00 96.38 110 GLN A O 1
ATOM 837 N N . GLU A 1 111 ? -3.091 1.065 -0.495 1.00 95.56 111 GLU A N 1
ATOM 838 C CA . GLU A 1 111 ? -3.975 -0.106 -0.376 1.00 95.56 111 GLU A CA 1
ATOM 839 C C . GLU A 1 111 ? -5.052 -0.121 -1.480 1.00 95.56 111 GLU A C 1
ATOM 841 O O . GLU A 1 111 ? -5.373 -1.178 -2.026 1.00 95.56 111 GLU A O 1
ATOM 846 N N . LEU A 1 112 ? -5.599 1.043 -1.857 1.00 96.50 112 LEU A N 1
ATOM 847 C CA . LEU A 1 112 ? -6.549 1.145 -2.968 1.00 96.50 112 LEU A CA 1
ATOM 848 C C . LEU A 1 112 ? -5.924 0.665 -4.284 1.00 96.50 112 LEU A C 1
ATOM 850 O O . LEU A 1 112 ? -6.563 -0.096 -5.015 1.00 96.50 112 LEU A O 1
ATOM 854 N N . LEU A 1 113 ? -4.693 1.084 -4.589 1.00 97.38 113 LEU A N 1
ATOM 855 C CA . LEU A 1 113 ? -3.985 0.637 -5.787 1.00 97.38 113 LEU A CA 1
ATOM 856 C C . LEU A 1 113 ? -3.682 -0.867 -5.728 1.00 97.38 113 LEU A C 1
ATOM 858 O O . LEU A 1 113 ? -3.992 -1.577 -6.679 1.00 97.38 113 LEU A O 1
ATOM 862 N N . GLU A 1 114 ? -3.154 -1.377 -4.615 1.00 96.75 114 GLU A N 1
ATOM 863 C CA . GLU A 1 114 ? -2.839 -2.805 -4.447 1.00 96.75 114 GLU A CA 1
ATOM 864 C C . GLU A 1 114 ? -4.075 -3.700 -4.615 1.00 96.75 114 GLU A C 1
ATOM 866 O O . GLU A 1 114 ? -4.009 -4.745 -5.264 1.00 96.75 114 GLU A O 1
ATOM 871 N N . ARG A 1 115 ? -5.232 -3.271 -4.097 1.00 95.56 115 ARG A N 1
ATOM 872 C CA . ARG A 1 115 ? -6.505 -3.992 -4.263 1.00 95.56 115 ARG A CA 1
ATOM 873 C C . ARG A 1 115 ? -7.079 -3.896 -5.671 1.00 95.56 115 ARG A C 1
ATOM 875 O O . ARG A 1 115 ? -7.763 -4.822 -6.102 1.00 95.56 115 ARG A O 1
ATOM 882 N N . SER A 1 116 ? -6.853 -2.781 -6.363 1.00 96.56 116 SER A N 1
ATOM 883 C CA . SER A 1 116 ? -7.359 -2.557 -7.726 1.00 96.56 116 SER A CA 1
ATOM 884 C C . SER A 1 116 ? -6.491 -3.244 -8.785 1.00 96.56 116 SER A C 1
ATOM 886 O O . SER A 1 116 ? -6.993 -3.648 -9.832 1.00 96.56 116 SER A O 1
ATOM 888 N N . PHE A 1 117 ? -5.204 -3.432 -8.488 1.00 96.25 117 PHE A N 1
ATOM 889 C CA . PHE A 1 117 ? -4.212 -4.050 -9.365 1.00 96.25 117 PHE A CA 1
ATOM 890 C C . PHE A 1 117 ? -3.511 -5.219 -8.657 1.00 96.25 117 PHE A C 1
ATOM 892 O O . PHE A 1 117 ? -2.286 -5.187 -8.478 1.00 96.25 117 PHE A O 1
ATOM 899 N N . PRO A 1 118 ? -4.258 -6.266 -8.246 1.00 90.94 118 PRO A N 1
ATOM 900 C CA . PRO A 1 118 ? -3.636 -7.429 -7.634 1.00 90.94 118 PRO A CA 1
ATOM 901 C C . PRO A 1 118 ? -2.637 -8.027 -8.633 1.00 90.94 118 PRO A C 1
ATOM 903 O O . PRO A 1 118 ? -2.929 -8.113 -9.827 1.00 90.94 118 PRO A O 1
ATOM 906 N N . TYR A 1 119 ? -1.456 -8.419 -8.151 1.00 89.94 119 TYR A N 1
ATOM 907 C CA . TYR A 1 119 ? -0.359 -8.996 -8.949 1.00 89.94 119 TYR A CA 1
ATOM 908 C C . TYR A 1 119 ? 0.415 -8.029 -9.864 1.00 89.94 119 TYR A C 1
ATOM 910 O O . TYR A 1 119 ? 1.272 -8.474 -10.624 1.00 89.94 119 TYR A O 1
ATOM 918 N N . ALA A 1 120 ? 0.164 -6.718 -9.786 1.00 92.19 120 ALA A N 1
ATOM 919 C CA . ALA A 1 120 ? 0.975 -5.719 -10.487 1.00 92.19 120 ALA A CA 1
ATOM 920 C C . ALA A 1 120 ? 2.204 -5.242 -9.682 1.00 92.19 120 ALA A C 1
ATOM 922 O O . ALA A 1 120 ? 2.891 -4.323 -10.124 1.00 92.19 120 ALA A O 1
ATOM 923 N N . ASP A 1 121 ? 2.472 -5.821 -8.504 1.00 92.31 121 ASP A N 1
ATOM 924 C CA . ASP A 1 121 ? 3.549 -5.413 -7.586 1.00 92.31 121 ASP A CA 1
ATOM 925 C C . ASP A 1 121 ? 3.619 -3.884 -7.416 1.00 92.31 121 ASP A C 1
ATOM 927 O O . ASP A 1 121 ? 4.661 -3.253 -7.604 1.00 92.31 121 ASP A O 1
ATOM 931 N N . VAL A 1 122 ? 2.462 -3.279 -7.118 1.00 95.75 122 VAL A N 1
ATOM 932 C CA . VAL A 1 122 ? 2.266 -1.820 -7.057 1.00 95.75 122 VAL A CA 1
ATOM 933 C C . VAL A 1 122 ? 3.267 -1.156 -6.112 1.00 95.75 122 VAL A C 1
ATOM 935 O O . VAL A 1 122 ? 3.877 -0.156 -6.482 1.00 95.75 122 VAL A O 1
ATOM 938 N N . SER A 1 123 ? 3.458 -1.719 -4.915 1.00 95.38 123 SER A N 1
ATOM 939 C CA . SER A 1 123 ? 4.412 -1.199 -3.928 1.00 95.38 123 SER A CA 1
ATOM 940 C C . SER A 1 123 ? 5.831 -1.121 -4.503 1.00 95.38 123 SER A C 1
ATOM 942 O O . SER A 1 123 ? 6.472 -0.076 -4.411 1.00 95.38 123 SER A O 1
ATOM 944 N N . ASP A 1 124 ? 6.288 -2.171 -5.194 1.00 94.25 124 ASP A N 1
ATOM 945 C CA . ASP A 1 124 ? 7.610 -2.190 -5.829 1.00 94.25 124 ASP A CA 1
ATOM 946 C C . ASP A 1 124 ? 7.690 -1.198 -6.994 1.00 94.25 124 ASP A 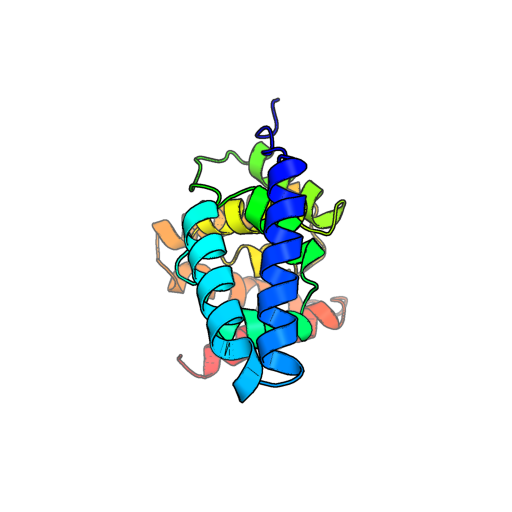C 1
ATOM 948 O O . ASP A 1 124 ? 8.707 -0.536 -7.167 1.00 94.25 124 ASP A O 1
ATOM 952 N N . ALA A 1 125 ? 6.620 -1.039 -7.781 1.00 96.19 125 ALA A N 1
ATOM 953 C CA . ALA A 1 125 ? 6.587 -0.046 -8.857 1.00 96.19 125 ALA A CA 1
ATOM 954 C C . ALA A 1 125 ? 6.748 1.398 -8.342 1.00 96.19 125 ALA A C 1
ATOM 956 O O . ALA A 1 125 ? 7.319 2.229 -9.048 1.00 96.19 125 ALA A O 1
ATOM 957 N N . ILE A 1 126 ? 6.249 1.689 -7.135 1.00 96.50 126 ILE A N 1
ATOM 958 C CA . ILE A 1 126 ? 6.283 3.022 -6.517 1.00 96.50 126 ILE A CA 1
ATOM 959 C C . ILE A 1 126 ? 7.586 3.246 -5.741 1.00 96.50 126 ILE A C 1
ATOM 961 O O . ILE A 1 126 ? 8.258 4.254 -5.951 1.00 96.50 126 ILE A O 1
ATOM 965 N N . HIS A 1 127 ? 7.938 2.326 -4.841 1.00 94.75 127 HIS A N 1
ATOM 966 C CA . HIS A 1 127 ? 8.997 2.529 -3.844 1.00 94.75 127 HIS A CA 1
ATOM 967 C C . HIS A 1 127 ? 10.350 1.949 -4.257 1.00 94.75 127 HIS A C 1
ATOM 969 O O . HIS A 1 127 ? 11.384 2.419 -3.788 1.00 94.75 127 HIS A O 1
ATOM 975 N N . TRP A 1 128 ? 10.355 0.950 -5.145 1.00 94.25 128 TRP A N 1
ATOM 976 C CA . TRP A 1 128 ? 11.560 0.240 -5.588 1.00 94.25 128 TRP A CA 1
ATOM 977 C C . TRP A 1 128 ? 11.615 0.086 -7.117 1.00 94.25 128 TRP A C 1
ATOM 979 O O . TRP A 1 128 ? 11.728 -1.037 -7.621 1.00 94.25 128 TRP A O 1
ATOM 989 N N . PRO A 1 129 ? 11.508 1.188 -7.885 1.00 95.06 129 PRO A N 1
ATOM 990 C CA . PRO A 1 129 ? 11.533 1.105 -9.338 1.00 95.06 129 PRO A CA 1
ATOM 991 C C . PRO A 1 129 ? 12.930 0.724 -9.864 1.00 95.06 129 PRO A C 1
ATOM 993 O O . PRO A 1 129 ? 13.921 0.797 -9.155 1.00 95.06 129 PRO A O 1
ATOM 996 N N . ASP A 1 130 ? 13.049 0.360 -11.139 1.00 95.38 130 ASP A N 1
ATOM 997 C CA . ASP A 1 130 ? 14.340 0.192 -11.834 1.00 95.38 130 ASP A CA 1
ATOM 998 C C . ASP A 1 130 ? 15.048 1.518 -12.153 1.00 95.38 130 ASP A C 1
ATOM 1000 O O . ASP A 1 130 ? 16.243 1.541 -12.444 1.00 95.38 130 ASP A O 1
ATOM 1004 N N . ARG A 1 131 ? 14.307 2.628 -12.122 1.00 96.00 131 ARG A N 1
ATOM 1005 C CA . ARG A 1 131 ? 14.784 3.988 -12.396 1.00 96.00 131 ARG A CA 1
ATOM 1006 C C . ARG A 1 131 ? 13.865 5.014 -11.749 1.00 96.00 131 ARG A C 1
ATOM 1008 O O . ARG A 1 131 ? 12.740 4.687 -11.381 1.00 96.00 131 ARG A O 1
ATOM 1015 N N . GLU A 1 132 ? 14.302 6.266 -11.663 1.00 95.12 132 GLU A N 1
ATOM 1016 C CA . GLU A 1 132 ? 13.378 7.340 -11.296 1.00 95.12 132 GLU A CA 1
ATOM 1017 C C . GLU A 1 132 ? 12.248 7.427 -12.332 1.00 95.12 132 GLU A C 1
ATOM 1019 O O . GLU A 1 132 ? 12.493 7.405 -13.545 1.00 95.12 132 GLU A O 1
ATOM 1024 N N . ARG A 1 133 ? 11.011 7.477 -11.836 1.00 96.25 133 ARG A N 1
ATOM 1025 C CA . ARG A 1 133 ? 9.787 7.568 -12.631 1.00 96.25 133 ARG A CA 1
ATOM 1026 C C . ARG A 1 133 ? 8.962 8.761 -12.179 1.00 96.25 133 ARG A C 1
ATOM 1028 O O . ARG A 1 133 ? 8.900 9.049 -10.985 1.00 96.25 133 ARG A O 1
ATOM 1035 N N . THR A 1 134 ? 8.286 9.414 -13.119 1.00 97.81 134 THR A N 1
ATOM 1036 C CA . THR A 1 134 ? 7.176 10.309 -12.763 1.00 97.81 134 THR A CA 1
ATOM 1037 C C . THR A 1 134 ? 5.945 9.500 -12.356 1.00 97.81 134 THR A C 1
ATOM 1039 O O . THR A 1 134 ? 5.827 8.315 -12.673 1.00 97.81 134 THR A O 1
ATOM 1042 N N . SER A 1 135 ? 4.981 10.150 -11.706 1.00 97.62 135 SER A N 1
ATOM 1043 C CA . SER A 1 135 ? 3.703 9.538 -11.334 1.00 97.62 135 SER A CA 1
ATOM 1044 C C . SER A 1 135 ? 2.959 8.941 -12.541 1.00 97.62 135 SER A C 1
ATOM 1046 O O . SER A 1 135 ? 2.350 7.876 -12.439 1.00 97.62 135 SER A O 1
ATOM 1048 N N . GLU A 1 136 ? 3.059 9.567 -13.716 1.00 98.12 136 GLU A N 1
ATOM 1049 C CA . GLU A 1 136 ? 2.510 9.052 -14.972 1.00 98.12 136 GLU A CA 1
ATOM 1050 C C . GLU A 1 136 ? 3.255 7.822 -15.500 1.00 98.12 136 GLU A C 1
ATOM 1052 O O . GLU A 1 136 ? 2.614 6.890 -15.981 1.00 98.12 136 GLU A O 1
ATOM 1057 N N . GLU A 1 137 ? 4.587 7.801 -15.415 1.00 98.38 137 GLU A N 1
ATOM 1058 C CA . GLU A 1 137 ? 5.385 6.644 -15.838 1.00 98.38 137 GLU A CA 1
ATOM 1059 C C . GLU A 1 137 ? 5.165 5.443 -14.913 1.00 98.38 137 GLU A C 1
ATOM 1061 O O . GLU A 1 137 ? 5.122 4.301 -15.371 1.00 98.38 137 GLU A O 1
ATOM 1066 N N . THR A 1 138 ? 4.990 5.688 -13.614 1.00 98.38 138 THR A N 1
ATOM 1067 C CA . THR A 1 138 ? 4.618 4.649 -12.648 1.00 98.38 138 THR A CA 1
ATOM 1068 C C . THR A 1 138 ? 3.213 4.119 -12.924 1.00 98.38 138 THR A C 1
ATOM 1070 O O . THR A 1 138 ? 2.995 2.910 -12.866 1.00 98.38 138 THR A O 1
ATOM 1073 N N . ALA A 1 139 ? 2.265 4.985 -13.300 1.00 98.25 139 ALA A N 1
ATOM 1074 C CA . ALA A 1 139 ? 0.932 4.552 -13.714 1.00 98.25 139 ALA A CA 1
ATOM 1075 C C . ALA A 1 139 ? 0.967 3.659 -14.967 1.00 98.25 139 ALA A C 1
ATOM 1077 O O . ALA A 1 139 ? 0.289 2.630 -15.005 1.00 98.25 139 ALA A O 1
ATOM 1078 N N . ASP A 1 140 ? 1.779 4.016 -15.966 1.00 98.56 140 ASP A N 1
ATOM 1079 C CA . ASP A 1 140 ? 1.985 3.190 -17.162 1.00 98.56 140 ASP A CA 1
ATOM 1080 C C . ASP A 1 140 ? 2.591 1.825 -16.820 1.00 98.56 140 ASP A C 1
ATOM 1082 O O . ASP A 1 140 ? 2.137 0.802 -17.334 1.00 98.56 140 ASP A O 1
ATOM 1086 N N . GLU A 1 141 ? 3.576 1.789 -15.920 1.00 98.44 141 GLU A N 1
ATOM 1087 C CA . GLU A 1 141 ? 4.201 0.545 -15.468 1.00 98.44 141 GLU A CA 1
ATOM 1088 C C . GLU A 1 141 ? 3.201 -0.371 -14.740 1.00 98.44 141 GLU A C 1
ATOM 1090 O O . GLU A 1 141 ? 3.150 -1.569 -15.019 1.00 98.44 141 GLU A O 1
ATOM 1095 N N . ILE A 1 142 ? 2.356 0.175 -13.857 1.00 98.38 142 ILE A N 1
ATOM 1096 C CA . ILE A 1 142 ? 1.307 -0.593 -13.160 1.00 98.38 142 ILE A CA 1
ATOM 1097 C C . ILE A 1 142 ? 0.320 -1.202 -14.169 1.00 98.38 142 ILE A C 1
ATOM 1099 O O . ILE A 1 142 ? -0.003 -2.392 -14.090 1.00 98.38 142 ILE A O 1
ATOM 1103 N N . LEU A 1 143 ? -0.131 -0.413 -15.150 1.00 98.19 143 LEU A N 1
ATOM 1104 C CA . LEU A 1 143 ? -1.043 -0.883 -16.197 1.00 98.19 143 LEU A CA 1
ATOM 1105 C C . LEU A 1 143 ? -0.397 -1.949 -17.090 1.00 98.19 143 LEU A C 1
ATOM 1107 O O . LEU A 1 143 ? -1.055 -2.930 -17.447 1.00 98.19 143 LEU A O 1
ATOM 1111 N N . LEU A 1 144 ? 0.888 -1.796 -17.418 1.00 98.25 144 LEU A N 1
ATOM 1112 C CA . LEU A 1 144 ? 1.644 -2.793 -18.170 1.00 98.25 144 LEU A CA 1
ATOM 1113 C C . LEU A 1 144 ? 1.733 -4.114 -17.401 1.00 98.25 144 LEU A C 1
ATOM 1115 O O . LEU A 1 144 ? 1.426 -5.164 -17.965 1.00 98.25 144 LEU A O 1
ATOM 1119 N N . ARG A 1 145 ? 2.096 -4.084 -16.114 1.00 97.69 145 ARG A N 1
ATOM 1120 C CA . ARG A 1 145 ? 2.177 -5.295 -15.280 1.00 97.69 145 ARG A CA 1
ATOM 1121 C C . ARG A 1 145 ? 0.826 -5.993 -15.156 1.00 97.69 145 ARG A C 1
ATOM 1123 O O . ARG A 1 145 ? 0.771 -7.211 -15.306 1.00 97.69 145 ARG A O 1
ATOM 1130 N N . LYS A 1 146 ? -0.268 -5.239 -14.994 1.00 96.69 146 LYS A N 1
ATOM 1131 C CA . LYS A 1 146 ? -1.630 -5.794 -15.052 1.00 96.69 146 LYS A CA 1
ATOM 1132 C C . LYS A 1 146 ? -1.879 -6.523 -16.378 1.00 96.69 146 LYS A C 1
ATOM 1134 O O . LYS A 1 146 ? -2.307 -7.674 -16.367 1.00 96.69 146 LYS A O 1
ATOM 1139 N N . ALA A 1 147 ? -1.590 -5.887 -17.513 1.00 97.38 147 ALA A N 1
ATOM 1140 C CA . ALA A 1 147 ? -1.814 -6.482 -18.833 1.00 97.38 147 ALA A CA 1
ATOM 1141 C C . ALA A 1 147 ? -0.940 -7.729 -19.084 1.00 97.38 147 ALA A C 1
ATOM 1143 O O . ALA A 1 147 ? -1.391 -8.712 -19.682 1.00 97.38 147 ALA A O 1
ATOM 1144 N N . LEU A 1 148 ? 0.307 -7.720 -18.606 1.00 97.81 148 LEU A N 1
ATOM 1145 C CA . LEU A 1 148 ? 1.196 -8.882 -18.647 1.00 97.81 148 LEU A CA 1
ATOM 1146 C C . LEU A 1 148 ? 0.634 -10.032 -17.811 1.00 97.81 148 LEU A C 1
ATOM 1148 O O . LEU A 1 148 ? 0.572 -11.160 -18.294 1.00 97.81 148 LEU A O 1
ATOM 1152 N N . PHE A 1 149 ? 0.153 -9.747 -16.601 1.00 96.62 149 PHE A N 1
ATOM 1153 C CA . PHE A 1 149 ? -0.475 -10.758 -1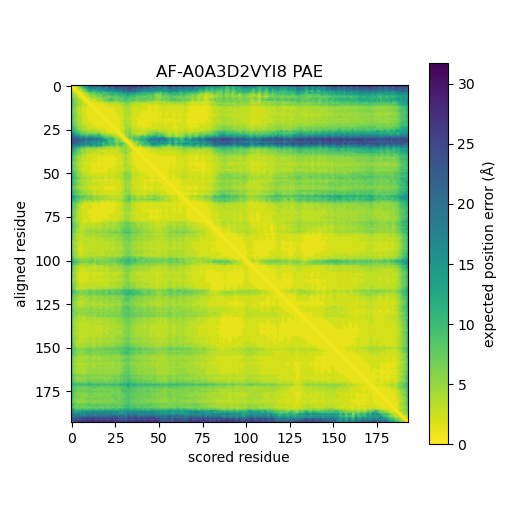5.760 1.00 96.62 149 PHE A CA 1
ATOM 1154 C C . PHE A 1 149 ? -1.731 -11.353 -16.412 1.00 96.62 149 PHE A C 1
ATOM 1156 O O . PHE A 1 149 ? -1.897 -12.569 -16.442 1.00 96.62 149 PHE A O 1
ATOM 1163 N N . GLU A 1 150 ? -2.593 -10.525 -17.003 1.00 95.69 150 GLU A N 1
ATOM 1164 C CA . GLU A 1 150 ? -3.807 -10.997 -17.685 1.00 95.69 150 GLU A CA 1
ATOM 1165 C C . GLU A 1 150 ? -3.510 -11.873 -18.912 1.00 95.69 150 GLU A C 1
ATOM 1167 O O . GLU A 1 150 ? -4.295 -12.763 -19.237 1.00 95.69 150 GLU A O 1
ATOM 1172 N N . SER A 1 151 ? -2.384 -11.642 -19.594 1.00 97.00 151 SER A N 1
ATOM 1173 C CA . SER A 1 151 ? -2.018 -12.367 -20.818 1.00 97.00 151 SER A CA 1
ATOM 1174 C C . SER A 1 151 ? -1.113 -13.581 -20.591 1.00 97.00 151 SER A C 1
ATOM 1176 O O . SER A 1 151 ? -1.187 -14.540 -21.360 1.00 97.00 151 SER A O 1
ATOM 1178 N N . GLY A 1 152 ? -0.273 -13.570 -19.554 1.00 95.88 152 GLY A N 1
ATOM 1179 C CA . GLY A 1 152 ? 0.723 -14.618 -19.306 1.00 95.88 152 GLY A CA 1
ATOM 1180 C C . GLY A 1 152 ? 1.020 -14.896 -17.831 1.00 95.88 152 GLY A C 1
ATOM 1181 O O . GLY A 1 152 ? 1.995 -15.581 -17.527 1.00 95.88 152 GLY A O 1
ATOM 1182 N N . GLY A 1 153 ? 0.190 -14.393 -16.915 1.00 95.31 153 GLY A N 1
ATOM 1183 C CA . GLY A 1 153 ? 0.295 -14.634 -15.479 1.00 95.31 153 GLY A CA 1
ATOM 1184 C C . GLY A 1 153 ? 1.546 -14.032 -14.838 1.00 95.31 153 GLY A C 1
ATOM 1185 O O . GLY A 1 153 ? 2.203 -13.145 -15.387 1.00 95.31 153 GLY A O 1
ATOM 1186 N N . ALA A 1 154 ? 1.888 -14.545 -13.654 1.00 93.56 154 ALA A N 1
ATOM 1187 C CA . ALA A 1 154 ? 3.047 -14.093 -12.884 1.00 93.56 154 ALA A CA 1
ATOM 1188 C C . ALA A 1 154 ? 4.369 -14.243 -13.656 1.00 93.56 154 ALA A C 1
ATOM 1190 O O . ALA A 1 154 ? 5.260 -13.409 -13.517 1.00 93.56 154 ALA A O 1
ATOM 1191 N N . ASP A 1 155 ? 4.487 -15.254 -14.523 1.00 94.62 155 ASP A N 1
ATOM 1192 C CA . ASP A 1 155 ? 5.683 -15.454 -15.341 1.00 94.62 155 ASP A CA 1
ATOM 1193 C C . ASP A 1 155 ? 5.916 -14.317 -16.338 1.00 94.62 155 ASP A C 1
ATOM 1195 O O . ASP A 1 155 ? 7.058 -13.899 -16.524 1.00 94.62 155 ASP A O 1
ATOM 1199 N N . ALA A 1 156 ? 4.861 -13.776 -16.951 1.00 96.69 156 ALA A N 1
ATOM 1200 C CA . ALA A 1 156 ? 4.997 -12.646 -17.867 1.00 96.69 156 ALA A CA 1
ATOM 1201 C C . ALA A 1 156 ? 5.453 -11.372 -17.142 1.00 96.69 156 ALA A C 1
ATOM 1203 O O . ALA A 1 156 ? 6.340 -10.671 -17.634 1.00 96.69 156 ALA A O 1
ATOM 1204 N N . VAL A 1 157 ? 4.906 -11.104 -15.950 1.00 95.88 157 VAL A N 1
ATOM 1205 C CA . VAL A 1 157 ? 5.352 -9.988 -15.097 1.00 95.88 157 VAL A CA 1
ATOM 1206 C C . VAL A 1 157 ? 6.814 -10.181 -14.692 1.00 95.88 157 VAL A C 1
ATOM 1208 O O . VAL A 1 157 ? 7.637 -9.287 -14.877 1.00 95.88 157 VAL A O 1
ATOM 1211 N N . ARG A 1 158 ? 7.178 -11.380 -14.229 1.00 94.25 158 ARG A N 1
ATOM 1212 C CA . ARG A 1 158 ? 8.546 -11.730 -13.830 1.00 94.25 158 ARG A CA 1
ATOM 1213 C C . ARG A 1 158 ? 9.548 -11.567 -14.973 1.00 94.25 158 ARG A C 1
ATOM 1215 O O . ARG A 1 158 ? 10.619 -10.999 -14.773 1.00 94.25 158 ARG A O 1
ATOM 1222 N N . LEU A 1 159 ? 9.215 -12.032 -16.179 1.00 95.94 159 LEU A N 1
ATOM 1223 C CA . LEU A 1 159 ? 10.063 -11.867 -17.365 1.00 95.94 159 LEU A CA 1
ATOM 1224 C C . LEU A 1 159 ? 10.276 -10.390 -17.717 1.00 95.94 159 LEU A C 1
ATOM 1226 O O . LEU A 1 159 ? 11.393 -10.010 -18.071 1.00 95.94 159 LEU A O 1
ATOM 1230 N N . HIS A 1 160 ? 9.242 -9.558 -17.577 1.00 97.25 160 HIS A N 1
ATOM 1231 C CA . HIS A 1 160 ? 9.355 -8.109 -17.755 1.00 97.25 160 HIS A CA 1
ATOM 1232 C C . HIS A 1 160 ? 10.295 -7.476 -16.724 1.00 97.25 160 HIS A C 1
ATOM 1234 O O . HIS A 1 160 ? 11.247 -6.799 -17.111 1.00 97.25 160 HIS A O 1
ATOM 1240 N N . LEU A 1 161 ? 10.124 -7.778 -15.432 1.00 96.44 161 LEU A N 1
ATOM 1241 C CA . LEU A 1 161 ? 11.010 -7.275 -14.371 1.00 96.44 161 LEU A CA 1
ATOM 1242 C C . LEU A 1 161 ? 12.473 -7.677 -14.603 1.00 96.44 161 LEU A C 1
ATOM 1244 O O . LEU A 1 161 ? 13.386 -6.876 -14.420 1.00 96.44 161 LEU A O 1
ATOM 1248 N N . VAL A 1 162 ? 12.709 -8.902 -15.069 1.00 96.56 162 VAL A N 1
ATOM 1249 C CA . VAL A 1 162 ? 14.056 -9.401 -15.385 1.00 96.56 162 VAL A CA 1
ATOM 1250 C C . VAL A 1 162 ? 14.637 -8.711 -16.612 1.00 96.56 162 VAL A C 1
ATOM 1252 O O . VAL A 1 162 ? 15.833 -8.428 -16.650 1.00 96.56 162 VAL A O 1
ATOM 1255 N N . SER A 1 163 ? 13.807 -8.404 -17.609 1.00 97.56 163 SER A N 1
ATOM 1256 C CA . SER A 1 163 ? 14.224 -7.599 -18.756 1.00 97.56 163 SER A CA 1
ATOM 1257 C C . SER A 1 163 ? 14.665 -6.199 -18.320 1.00 97.56 163 SER A C 1
ATOM 1259 O O . SER A 1 163 ? 15.720 -5.739 -18.757 1.00 97.56 163 SER A O 1
ATOM 1261 N N . LEU A 1 164 ? 13.909 -5.546 -17.430 1.00 97.50 164 LEU A N 1
ATOM 1262 C CA . LEU A 1 164 ? 14.280 -4.252 -16.848 1.00 97.50 164 LEU A CA 1
ATOM 1263 C C . LEU A 1 164 ? 15.593 -4.350 -16.054 1.00 97.50 164 LEU A C 1
ATOM 1265 O O . LEU A 1 164 ? 16.511 -3.568 -16.292 1.00 97.50 164 LEU A O 1
ATOM 1269 N N . ALA A 1 165 ? 15.734 -5.362 -15.194 1.00 97.31 165 ALA A N 1
ATOM 1270 C CA .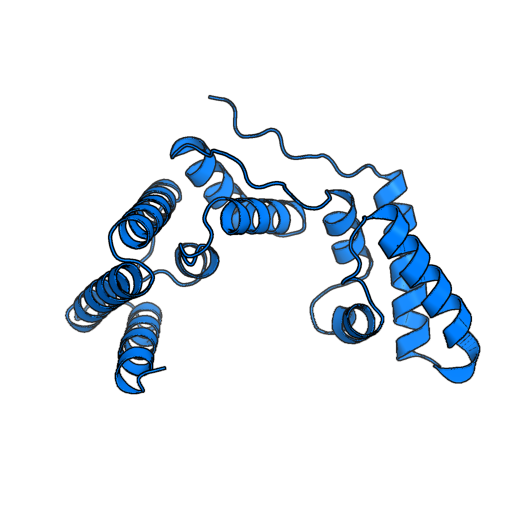 ALA A 1 165 ? 16.952 -5.613 -14.420 1.00 97.31 165 ALA A CA 1
ATOM 1271 C C . ALA A 1 165 ? 18.190 -5.809 -15.305 1.00 97.31 165 ALA A C 1
ATOM 1273 O O . ALA A 1 165 ? 19.243 -5.228 -15.046 1.00 97.31 165 ALA A O 1
ATOM 1274 N N . ASN A 1 166 ? 18.068 -6.569 -16.394 1.00 96.75 166 ASN A N 1
ATOM 1275 C CA . ASN A 1 166 ? 19.154 -6.721 -17.362 1.00 96.75 166 ASN A CA 1
ATOM 1276 C C . ASN A 1 166 ? 19.515 -5.392 -18.044 1.00 96.75 166 ASN A C 1
ATOM 1278 O O . ASN A 1 166 ? 20.694 -5.142 -18.284 1.00 96.75 166 ASN A O 1
ATOM 1282 N N . GLY A 1 167 ? 18.524 -4.541 -18.329 1.00 97.25 167 GLY A N 1
ATOM 1283 C CA . GLY A 1 167 ? 18.747 -3.188 -18.840 1.00 97.25 167 GLY A CA 1
ATOM 1284 C C . GLY A 1 167 ? 19.548 -2.325 -17.864 1.00 97.25 167 GLY A C 1
ATOM 1285 O O . GLY A 1 167 ? 20.536 -1.716 -18.263 1.00 97.25 167 GLY A O 1
ATOM 1286 N N . VAL A 1 168 ? 19.182 -2.347 -16.580 1.00 97.31 168 VAL A N 1
ATOM 1287 C CA . VAL A 1 168 ? 19.897 -1.624 -15.516 1.00 97.31 168 VAL A CA 1
ATOM 1288 C C . VAL A 1 168 ? 21.333 -2.126 -15.355 1.00 97.31 168 VAL A C 1
ATOM 1290 O O . VAL A 1 168 ? 22.254 -1.320 -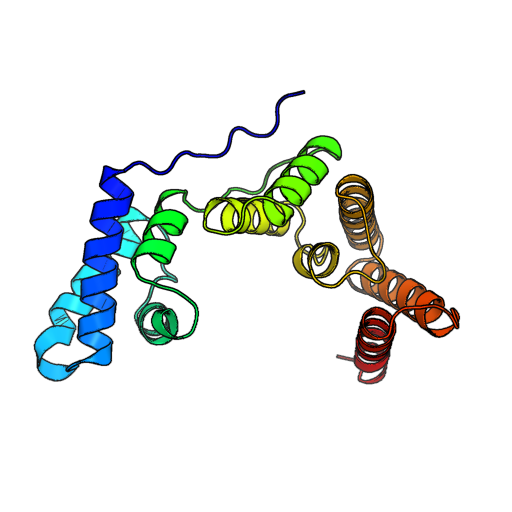15.301 1.00 97.31 168 VAL A O 1
ATOM 1293 N N . MET A 1 169 ? 21.557 -3.445 -15.331 1.00 95.88 169 MET A N 1
ATOM 1294 C CA . MET A 1 169 ? 22.910 -4.014 -15.222 1.00 95.88 169 MET A CA 1
ATOM 1295 C C . MET A 1 169 ? 23.797 -3.699 -16.436 1.00 95.88 169 MET A C 1
ATOM 1297 O O . MET A 1 169 ? 25.022 -3.690 -16.317 1.00 95.88 169 MET A O 1
ATOM 1301 N N . ALA A 1 170 ? 23.199 -3.480 -17.610 1.00 96.75 170 ALA A N 1
ATOM 1302 C CA . ALA A 1 170 ? 23.923 -3.101 -18.819 1.00 96.75 170 ALA A CA 1
ATOM 1303 C C . ALA A 1 170 ? 24.260 -1.599 -18.876 1.00 96.75 170 ALA A C 1
ATOM 1305 O O . ALA A 1 170 ? 25.161 -1.211 -19.623 1.00 96.75 170 ALA A O 1
ATOM 1306 N N . ASP A 1 171 ? 23.563 -0.758 -18.108 1.00 96.62 171 ASP A N 1
ATOM 1307 C CA . ASP A 1 171 ? 23.822 0.677 -18.045 1.00 96.62 171 ASP A CA 1
ATOM 1308 C C . ASP A 1 171 ? 24.933 0.991 -17.034 1.00 96.62 171 ASP A C 1
ATOM 1310 O O . ASP A 1 171 ? 24.745 0.975 -15.818 1.00 96.62 171 ASP A O 1
ATOM 1314 N N . THR A 1 172 ? 26.110 1.356 -17.546 1.00 94.81 172 THR A N 1
ATOM 1315 C CA . THR A 1 172 ? 27.266 1.734 -16.719 1.00 94.81 172 THR A CA 1
ATOM 1316 C C . THR A 1 172 ? 27.045 3.005 -15.896 1.00 94.81 172 THR A C 1
ATOM 1318 O O . THR A 1 172 ? 27.851 3.296 -15.015 1.00 94.81 172 THR A O 1
ATOM 1321 N N . ASN A 1 173 ? 26.000 3.781 -16.196 1.00 96.19 173 ASN A N 1
ATOM 1322 C CA . ASN A 1 173 ? 25.634 4.996 -15.471 1.00 96.19 173 ASN A CA 1
ATOM 1323 C C . ASN A 1 173 ? 24.452 4.790 -14.516 1.00 96.19 173 ASN A C 1
ATOM 1325 O O . ASN A 1 173 ? 24.057 5.750 -13.850 1.00 96.19 173 ASN A O 1
ATOM 1329 N N . ALA A 1 174 ? 23.890 3.579 -14.427 1.00 95.38 174 ALA A N 1
ATOM 1330 C CA . ALA A 1 174 ? 22.796 3.308 -13.508 1.00 95.38 174 ALA A CA 1
ATOM 1331 C C . ALA A 1 174 ? 23.223 3.616 -12.062 1.00 95.38 174 ALA A C 1
ATOM 1333 O O . ALA A 1 174 ? 24.332 3.250 -11.655 1.00 95.38 174 ALA A O 1
ATOM 1334 N N . PRO A 1 175 ? 22.371 4.265 -11.254 1.00 96.00 175 PRO A N 1
ATOM 1335 C CA . PRO A 1 175 ? 22.700 4.532 -9.864 1.00 96.00 175 PRO A CA 1
ATOM 1336 C C . PRO A 1 175 ? 22.781 3.225 -9.063 1.00 96.00 175 PRO A C 1
ATOM 1338 O O . PRO A 1 175 ? 22.094 2.249 -9.361 1.00 96.00 175 PRO A O 1
ATOM 1341 N N . LEU A 1 176 ? 23.596 3.216 -8.002 1.00 95.75 176 LEU A N 1
ATOM 1342 C CA . LEU A 1 176 ? 23.862 2.009 -7.207 1.00 95.75 176 LEU A CA 1
ATOM 1343 C C . LEU A 1 176 ? 22.584 1.349 -6.669 1.00 95.75 176 LEU A C 1
ATOM 1345 O O . LEU A 1 176 ? 22.486 0.129 -6.652 1.00 95.75 176 LEU A O 1
ATOM 1349 N N . TRP A 1 177 ? 21.592 2.140 -6.258 1.00 95.31 177 TRP A N 1
ATOM 1350 C CA . TRP A 1 177 ? 20.330 1.604 -5.746 1.00 95.31 177 TRP A CA 1
ATOM 1351 C C . TRP A 1 177 ? 19.556 0.815 -6.817 1.00 95.31 177 TRP A C 1
ATOM 1353 O O . TRP A 1 177 ? 18.991 -0.232 -6.504 1.00 95.31 177 TRP A O 1
ATOM 1363 N N . ALA A 1 178 ? 19.595 1.257 -8.078 1.00 95.44 178 ALA A N 1
ATOM 1364 C CA . ALA A 1 178 ? 18.971 0.552 -9.193 1.00 95.44 178 ALA A CA 1
ATOM 1365 C C . ALA A 1 178 ? 19.741 -0.736 -9.523 1.00 95.44 178 ALA A C 1
ATOM 1367 O O . ALA A 1 178 ? 19.133 -1.773 -9.776 1.00 95.44 178 ALA A O 1
ATOM 1368 N N . GLN A 1 179 ? 21.077 -0.706 -9.451 1.00 95.31 179 GLN A N 1
ATOM 1369 C CA . GLN A 1 179 ? 21.906 -1.906 -9.622 1.00 95.31 179 GLN A CA 1
ATOM 1370 C C . GLN A 1 179 ? 21.588 -2.964 -8.551 1.00 95.31 179 GLN A C 1
ATOM 1372 O O . GLN A 1 179 ? 21.335 -4.117 -8.892 1.00 95.31 179 GLN A O 1
ATOM 1377 N N . THR A 1 180 ? 21.497 -2.570 -7.275 1.00 94.69 180 THR A N 1
ATOM 1378 C CA . THR A 1 180 ? 21.111 -3.465 -6.167 1.00 94.69 180 THR A CA 1
ATOM 1379 C C . THR A 1 180 ? 19.712 -4.059 -6.364 1.00 94.69 180 THR A C 1
ATOM 1381 O O . THR A 1 180 ? 19.484 -5.247 -6.106 1.00 94.69 180 THR A O 1
ATOM 1384 N N . TRP A 1 181 ? 18.761 -3.250 -6.841 1.00 95.25 181 TRP A N 1
ATOM 1385 C CA . TRP A 1 181 ? 17.435 -3.735 -7.220 1.00 95.25 181 TRP A CA 1
ATOM 1386 C C . TRP A 1 181 ? 17.532 -4.797 -8.327 1.00 95.25 181 TRP A C 1
ATOM 1388 O O . TRP A 1 181 ? 16.986 -5.894 -8.181 1.00 95.25 181 TRP A O 1
ATOM 1398 N N . ALA A 1 182 ? 18.291 -4.522 -9.390 1.00 95.75 182 ALA A N 1
ATOM 1399 C CA . ALA A 1 182 ? 18.443 -5.426 -10.524 1.00 95.75 182 ALA A CA 1
ATOM 1400 C C . ALA A 1 182 ? 19.075 -6.769 -10.118 1.00 95.75 182 ALA A C 1
ATOM 1402 O O . ALA A 1 182 ? 18.590 -7.830 -10.518 1.00 95.75 182 ALA A O 1
ATOM 1403 N N . GLU A 1 183 ? 20.104 -6.740 -9.269 1.00 94.25 183 GLU A N 1
ATOM 1404 C CA . GLU A 1 183 ? 20.721 -7.940 -8.694 1.00 94.25 183 GLU A CA 1
ATOM 1405 C C . GLU A 1 183 ? 19.714 -8.771 -7.891 1.00 94.25 183 GLU A C 1
ATOM 1407 O O . GLU A 1 183 ? 19.681 -9.996 -8.022 1.00 94.25 183 GLU A O 1
ATOM 1412 N N . THR A 1 184 ? 18.850 -8.117 -7.109 1.00 93.00 184 THR A N 1
ATOM 1413 C CA . THR A 1 184 ? 17.804 -8.785 -6.322 1.00 93.00 184 THR A CA 1
ATOM 1414 C C . THR A 1 184 ? 16.778 -9.472 -7.225 1.00 93.00 184 THR A C 1
ATOM 1416 O O . THR A 1 184 ? 16.418 -10.626 -6.987 1.00 93.00 184 THR A O 1
ATOM 1419 N N . VAL A 1 185 ? 16.328 -8.795 -8.286 1.00 92.31 185 VAL A N 1
ATOM 1420 C CA . VAL A 1 185 ? 15.368 -9.347 -9.256 1.00 92.31 185 VAL A CA 1
ATOM 1421 C C . VAL A 1 185 ? 15.959 -10.547 -9.996 1.00 92.31 185 VAL A C 1
ATOM 1423 O O . VAL A 1 185 ? 15.320 -11.596 -10.093 1.00 92.31 185 VAL A O 1
ATOM 1426 N N . VAL A 1 186 ? 17.197 -10.436 -10.485 1.00 90.75 186 VAL A N 1
ATOM 1427 C CA . VAL A 1 186 ? 17.867 -11.539 -11.192 1.00 90.75 186 VAL A CA 1
ATOM 1428 C C . VAL A 1 186 ? 18.214 -12.690 -10.245 1.00 90.75 186 VAL A C 1
ATOM 1430 O O . VAL A 1 186 ? 18.106 -13.851 -10.642 1.00 90.75 186 VAL A O 1
ATOM 1433 N N . GLY A 1 187 ? 18.592 -12.390 -9.000 1.00 85.19 187 GLY A N 1
ATOM 1434 C CA . GLY A 1 187 ? 18.888 -13.371 -7.956 1.00 85.19 187 GLY A CA 1
ATOM 1435 C C . GLY A 1 187 ? 17.683 -14.248 -7.624 1.00 85.19 187 GLY A C 1
ATOM 1436 O O . GLY A 1 187 ? 17.775 -15.466 -7.758 1.00 85.19 187 GLY A O 1
ATOM 14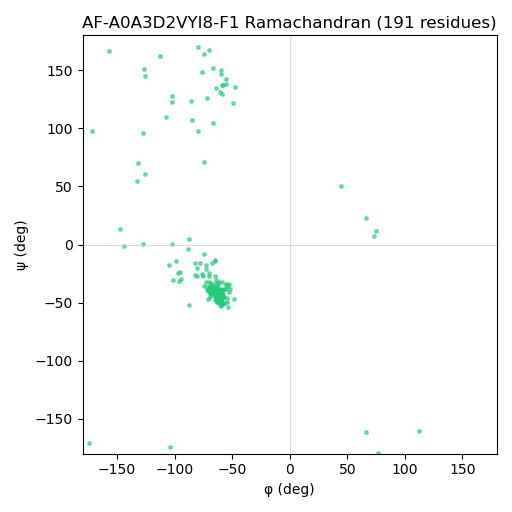37 N N . LYS A 1 188 ? 16.524 -13.638 -7.328 1.00 78.50 188 LYS A N 1
ATOM 1438 C CA . LYS A 1 188 ? 15.253 -14.355 -7.091 1.00 78.50 188 LYS A CA 1
ATOM 1439 C C . LYS A 1 188 ? 14.902 -15.313 -8.235 1.00 78.50 188 LYS A C 1
ATOM 1441 O O . LYS A 1 188 ? 14.380 -16.399 -8.016 1.00 78.50 188 LYS A O 1
ATOM 1446 N N . ASN A 1 189 ? 15.254 -14.939 -9.462 1.00 71.38 189 ASN A N 1
ATOM 1447 C CA . ASN A 1 189 ? 14.981 -15.728 -10.656 1.00 71.38 189 ASN A CA 1
ATOM 1448 C C . ASN A 1 189 ? 15.845 -16.990 -10.810 1.00 71.38 189 ASN A C 1
ATOM 1450 O O . ASN A 1 189 ? 15.476 -17.887 -11.569 1.00 71.38 189 ASN A O 1
ATOM 1454 N N . ARG A 1 190 ? 17.007 -17.051 -10.151 1.00 62.66 190 ARG A N 1
ATOM 1455 C CA . ARG A 1 190 ? 17.908 -18.213 -10.204 1.00 62.66 190 ARG A CA 1
ATOM 1456 C C . ARG A 1 190 ? 17.487 -19.323 -9.245 1.00 62.66 190 ARG A C 1
ATOM 1458 O O . ARG A 1 190 ? 17.767 -20.483 -9.534 1.00 62.66 190 ARG A O 1
ATOM 1465 N N . ASP A 1 191 ? 16.790 -18.971 -8.168 1.00 63.16 191 ASP A N 1
ATOM 1466 C CA . ASP A 1 191 ? 16.462 -19.899 -7.082 1.00 63.16 191 ASP A CA 1
ATOM 1467 C C . ASP A 1 191 ? 15.141 -20.665 -7.298 1.00 63.16 191 ASP A C 1
ATOM 1469 O O . ASP A 1 191 ? 14.830 -21.579 -6.540 1.00 63.16 191 ASP A O 1
ATOM 1473 N N . GLY A 1 192 ? 14.396 -20.373 -8.374 1.00 47.84 192 GLY A N 1
ATOM 1474 C CA . GLY A 1 192 ? 13.264 -21.197 -8.827 1.00 47.84 192 GLY A CA 1
ATOM 1475 C C . GLY A 1 192 ? 12.062 -21.249 -7.877 1.00 47.84 192 GLY A C 1
ATOM 1476 O O . GLY A 1 192 ? 11.296 -22.212 -7.938 1.00 47.84 192 GLY A O 1
ATOM 1477 N N . HIS A 1 193 ? 11.916 -20.245 -7.011 1.00 43.12 193 HIS A N 1
ATOM 1478 C CA . HIS A 1 193 ? 10.762 -20.062 -6.130 1.00 43.12 193 HIS A CA 1
ATOM 1479 C C . HIS A 1 193 ? 9.700 -19.164 -6.760 1.00 43.12 193 HIS A C 1
ATOM 1481 O O . HIS A 1 193 ? 10.079 -18.135 -7.364 1.00 43.12 193 HIS A O 1
#

Solvent-accessible surface area (backbone atoms only — not comparable to full-atom values): 10441 Å² total; per-residue (Å²): 138,79,68,78,80,72,73,75,50,49,68,69,52,22,55,54,40,22,54,32,39,44,48,25,34,49,18,67,73,74,46,50,92,86,26,50,69,59,18,54,52,28,36,53,49,48,23,67,76,56,71,40,76,76,55,39,70,70,47,44,65,49,35,74,81,79,53,47,40,58,56,49,13,48,31,50,42,51,48,81,68,68,61,54,96,68,51,64,68,44,43,16,53,39,47,44,41,39,76,74,40,79,55,48,67,17,57,47,40,49,51,25,47,42,55,46,40,68,86,25,54,46,67,45,52,72,78,59,42,78,59,94,67,54,39,59,56,38,24,51,51,39,54,48,25,38,53,30,31,78,74,53,33,72,62,39,36,51,54,50,53,41,52,52,22,52,51,35,70,69,39,92,80,54,53,69,71,28,42,56,49,20,52,52,52,51,50,52,65,73,72,77,115

Radius of gyration: 20.09 Å; Cα contacts (8 Å, |Δi|>4): 233; chains: 1; bounding box: 44×37×56 Å